Protein AF-A0AAD9PNG2-F1 (afdb_monomer_lite)

Sequence (305 aa):
METACDVSDWRHYFKRCSRISVEMLKDVDEYSVYQTYTVDDIPCYDTDPVLVICVHGYGLSAMSWATTARQLTETAMVAAVDLRGHGETYIPAHGNKYLCSEVIVMDVICVMRRLLDEINEQINRYPRVILVGHSLGAAIAIKVVDQINLSCIIGMIAIDFSEENVSANYFKNTLNAVNQIPESFNTIDDAIEWMVKTQRISTAEAARISVPSQLIQDSGVWRWKCHPKDTSRFWIDAHTMGLKLVRGHMQGKFQLILLKGFTHLIHVCRRKFYNFSGRYPNESVGNYHKVNKTGHIDENHTRES

Organism: NCBI:txid323732

Foldseek 3Di:
DPDPPQLQDLVVQAVDWDWAWDDDPPFTATKTKGKNDDLVRQDLDPDFAEEEEEFEDALWALLLQRVVSNVCSVPHIYIRIGFQCFFPNNQGPVGPPDLALVVRLSVVLRVVVVVQVSNCVSNVDGHQYEYEAALLGLVSSVVNCVPPVDPSDPYYHYALDDLVSLDPVVLVVVVVVLVPDDQWALDLVRVLVVCCVVQVDVDSSLSSHIRVSQWDDDPNIIGGSRRCVVCSVRSDPSVPPPDDVVVCVVVVVDDDDDDPPHHSSNSSDPDPPPDPPDDDPDDDDDDDDDDDPPPDDDDDDDDDD

InterPro domains:
  IPR000073 Alpha/beta hydrolase fold-1 [PF12697] (52-161)
  IPR016812 Protein phosphatase methylesterase, eukaryotic [PTHR14189] (6-236)
  IPR029058 Alpha/Beta hydrolase fold [G3DSA:3.40.50.1820] (5-275)
  IPR029058 Alpha/Beta hydrolase fold [SSF53474] (46-268)

Radius of gyration: 22.24 Å; chains: 1; bounding box: 47×77×52 Å

pLDDT: mean 79.57, std 20.09, range [26.56, 98.38]

Structure (mmCIF, N/CA/C/O backbone):
data_AF-A0AAD9PNG2-F1
#
_entry.id   AF-A0AAD9PNG2-F1
#
loop_
_atom_site.group_PDB
_atom_site.id
_atom_site.type_symbol
_atom_site.label_atom_id
_atom_site.label_alt_id
_atom_site.label_comp_id
_atom_site.label_asym_id
_atom_site.label_entity_id
_atom_site.label_seq_id
_atom_site.pdbx_PDB_ins_code
_atom_site.Cartn_x
_atom_site.Cartn_y
_atom_site.Cartn_z
_atom_site.occupancy
_atom_site.B_iso_or_equiv
_atom_site.auth_seq_id
_atom_site.auth_comp_id
_atom_site.auth_asym_id
_atom_site.auth_atom_id
_atom_site.pdbx_PDB_model_num
ATOM 1 N N . MET A 1 1 ? -21.579 2.442 -28.672 1.00 32.47 1 MET A N 1
ATOM 2 C CA . MET A 1 1 ? -20.142 2.171 -28.479 1.00 32.47 1 MET A CA 1
ATOM 3 C C . MET A 1 1 ? -19.766 2.797 -27.153 1.00 32.47 1 MET A C 1
ATOM 5 O O . MET A 1 1 ? -19.633 4.010 -27.095 1.00 32.47 1 MET A O 1
ATOM 9 N N . GLU A 1 2 ? -19.725 2.008 -26.079 1.00 33.41 2 GLU A N 1
ATOM 10 C CA . GLU A 1 2 ? -19.119 2.461 -24.824 1.00 33.41 2 GLU A CA 1
ATOM 11 C C . GLU A 1 2 ? -17.632 2.684 -25.101 1.00 33.41 2 GLU A C 1
ATOM 13 O O . GLU A 1 2 ? -16.930 1.769 -25.533 1.00 33.41 2 GLU A O 1
ATOM 18 N N . THR A 1 3 ? -17.164 3.917 -24.937 1.00 37.25 3 THR A N 1
ATOM 19 C CA . THR A 1 3 ? -15.735 4.226 -24.886 1.00 37.25 3 THR A CA 1
ATOM 20 C C . THR A 1 3 ? -15.113 3.346 -23.811 1.00 37.25 3 THR A C 1
ATOM 22 O O . THR A 1 3 ? -15.574 3.375 -22.669 1.00 37.25 3 THR A O 1
ATOM 25 N N . ALA A 1 4 ? -14.117 2.535 -24.177 1.00 44.78 4 ALA A N 1
ATOM 26 C CA . ALA A 1 4 ? -13.381 1.713 -23.227 1.00 44.78 4 ALA A CA 1
ATOM 27 C C . ALA A 1 4 ? -12.918 2.606 -22.066 1.00 44.78 4 ALA A C 1
ATOM 29 O O . ALA A 1 4 ? -12.160 3.549 -22.278 1.00 44.78 4 ALA A O 1
ATOM 30 N N . CYS A 1 5 ? -13.457 2.356 -20.872 1.00 53.69 5 CYS A N 1
ATOM 31 C CA . CYS A 1 5 ? -13.094 3.078 -19.661 1.00 53.69 5 CYS A CA 1
ATOM 32 C C . CYS A 1 5 ? -11.580 2.934 -19.467 1.00 53.69 5 CYS A C 1
ATOM 34 O O . CYS A 1 5 ? -11.076 1.806 -19.476 1.00 53.69 5 CYS A O 1
ATOM 36 N N . ASP A 1 6 ? -10.858 4.047 -19.353 1.00 66.56 6 ASP A N 1
ATOM 37 C CA . ASP A 1 6 ? -9.420 4.028 -19.115 1.00 66.56 6 ASP A CA 1
ATOM 38 C C . ASP A 1 6 ? -9.156 3.533 -17.688 1.00 66.56 6 ASP A C 1
ATOM 40 O O . ASP A 1 6 ? -9.065 4.297 -16.733 1.00 66.56 6 ASP A O 1
ATOM 44 N N . VAL A 1 7 ? -9.046 2.212 -17.540 1.00 74.44 7 VAL A N 1
ATOM 45 C CA . VAL A 1 7 ? -8.795 1.527 -16.263 1.00 74.44 7 VAL A CA 1
ATOM 46 C C . VAL A 1 7 ? -7.461 1.915 -15.611 1.00 74.44 7 VAL A C 1
ATOM 48 O O . VAL A 1 7 ? -7.151 1.397 -14.543 1.00 74.44 7 VAL A O 1
ATOM 51 N N . SER A 1 8 ? -6.659 2.788 -16.231 1.00 81.00 8 SER A N 1
ATOM 52 C CA . SER A 1 8 ? -5.418 3.301 -15.653 1.00 81.00 8 SER A CA 1
ATOM 53 C C . SER A 1 8 ? -5.612 4.495 -14.708 1.00 81.00 8 SER A C 1
ATOM 55 O O . SER A 1 8 ? -4.721 4.755 -13.898 1.00 81.00 8 SER A O 1
ATOM 57 N N . ASP A 1 9 ? -6.764 5.187 -14.728 1.00 90.25 9 ASP A N 1
ATOM 58 C CA . ASP A 1 9 ? -7.012 6.290 -13.788 1.00 90.25 9 ASP A CA 1
ATOM 59 C C . ASP A 1 9 ? -7.417 5.761 -12.401 1.00 90.25 9 ASP A C 1
ATOM 61 O O . ASP A 1 9 ? -8.439 5.088 -12.215 1.00 90.25 9 ASP A O 1
ATOM 65 N N . TRP A 1 10 ? -6.632 6.130 -11.387 1.00 93.56 10 TRP A N 1
ATOM 66 C CA . TRP A 1 10 ? -6.885 5.804 -9.986 1.00 93.56 10 TRP A CA 1
ATOM 67 C C . TRP A 1 10 ? -8.253 6.289 -9.496 1.00 93.56 10 TRP A C 1
ATOM 69 O O . TRP A 1 10 ? -8.825 5.671 -8.595 1.00 93.56 10 TRP A O 1
ATOM 79 N N . ARG A 1 11 ? -8.814 7.344 -10.104 1.00 94.31 11 ARG A N 1
ATOM 80 C CA . ARG A 1 11 ? -10.137 7.898 -9.760 1.00 94.31 11 ARG A CA 1
ATOM 81 C C . ARG A 1 11 ? -11.288 6.925 -10.005 1.00 94.31 11 ARG A C 1
ATOM 83 O O . ARG A 1 11 ? -12.373 7.102 -9.461 1.00 94.31 11 ARG A O 1
ATOM 90 N N . HIS A 1 12 ? -11.066 5.861 -10.776 1.00 91.56 12 HIS A N 1
ATOM 91 C CA . HIS A 1 12 ? -12.030 4.769 -10.897 1.00 91.56 12 HIS A CA 1
ATOM 92 C C . HIS A 1 12 ? -12.067 3.848 -9.668 1.00 91.56 12 HIS A C 1
ATOM 94 O O . HIS A 1 12 ? -13.000 3.052 -9.529 1.00 91.56 12 HIS A O 1
ATOM 100 N N . TYR A 1 13 ? -11.073 3.921 -8.784 1.00 93.06 13 TYR A N 1
ATOM 101 C CA . TYR A 1 13 ? -10.900 3.008 -7.653 1.00 93.06 13 TYR A CA 1
ATOM 102 C C . TYR A 1 13 ? -10.918 3.723 -6.302 1.00 93.06 13 TYR A C 1
ATOM 104 O O . TYR A 1 13 ? -11.391 3.147 -5.324 1.00 93.06 13 TYR A O 1
ATOM 112 N N . PHE A 1 14 ? -10.455 4.971 -6.250 1.00 94.94 14 PHE A N 1
ATOM 113 C CA . PHE A 1 14 ? -10.435 5.791 -5.042 1.00 94.94 14 PHE A CA 1
ATOM 114 C C . PHE A 1 14 ? -11.166 7.112 -5.273 1.00 94.94 14 PHE A C 1
ATOM 116 O O . PHE A 1 14 ? -11.189 7.641 -6.382 1.00 94.94 14 PHE A O 1
ATOM 123 N N . LYS A 1 15 ? -11.743 7.658 -4.203 1.00 94.94 15 LYS A N 1
ATOM 124 C CA . LYS A 1 15 ? -12.468 8.933 -4.226 1.00 94.94 15 LYS A CA 1
ATOM 125 C C . LYS A 1 15 ? -11.541 10.131 -4.040 1.00 94.94 15 LYS A C 1
ATOM 127 O O . LYS A 1 15 ? -11.813 11.204 -4.569 1.00 94.94 15 LYS A O 1
ATOM 132 N N . ARG A 1 16 ? -10.453 9.957 -3.284 1.00 94.62 16 ARG A N 1
ATOM 133 C CA . ARG A 1 16 ? -9.516 11.029 -2.928 1.00 94.62 16 ARG A CA 1
ATOM 134 C C . ARG A 1 16 ? -8.083 10.507 -2.840 1.00 94.62 16 ARG A C 1
ATOM 136 O O . ARG A 1 16 ? -7.862 9.339 -2.537 1.00 94.62 16 ARG A O 1
ATOM 143 N N . CYS A 1 17 ? -7.123 11.395 -3.082 1.00 95.75 17 CYS A N 1
ATOM 144 C CA . CYS A 1 17 ? -5.717 11.210 -2.741 1.00 95.75 17 CYS A CA 1
ATOM 145 C C . CYS A 1 17 ? -5.294 12.376 -1.840 1.00 95.75 17 CYS A C 1
ATOM 147 O O . CYS A 1 17 ? -5.331 13.525 -2.277 1.00 95.75 17 CYS A O 1
ATOM 149 N N . SER A 1 18 ? -4.919 12.091 -0.596 1.00 94.12 18 SER A N 1
ATOM 150 C CA . SER A 1 18 ? -4.465 13.091 0.378 1.00 94.12 18 SER A CA 1
ATOM 151 C C . SER A 1 18 ? -2.940 13.144 0.447 1.00 94.12 18 SER A C 1
ATOM 153 O O . SER A 1 18 ? -2.275 12.129 0.236 1.00 94.12 18 SER A O 1
ATOM 155 N N . ARG A 1 19 ? -2.401 14.330 0.751 1.00 93.88 19 ARG A N 1
ATOM 156 C CA . ARG A 1 19 ? -0.992 14.547 1.107 1.00 93.88 19 ARG A CA 1
ATOM 157 C C . ARG A 1 19 ? -0.903 14.674 2.621 1.00 93.88 19 ARG A C 1
ATOM 159 O O . ARG A 1 19 ? -1.461 15.609 3.184 1.00 93.88 19 ARG A O 1
ATOM 166 N N . ILE A 1 20 ? -0.266 13.707 3.269 1.00 93.50 20 ILE A N 1
ATOM 167 C CA . ILE A 1 20 ? -0.121 13.660 4.724 1.00 93.50 20 ILE A CA 1
ATOM 168 C C . ILE A 1 20 ? 1.316 14.005 5.079 1.00 93.50 20 ILE A C 1
ATOM 170 O O . ILE A 1 20 ? 2.234 13.254 4.753 1.00 93.50 20 ILE A O 1
ATOM 174 N N . SER A 1 21 ? 1.501 15.134 5.756 1.00 91.25 21 SER A N 1
ATOM 175 C CA . SER A 1 21 ? 2.802 15.542 6.272 1.00 91.25 21 SER A CA 1
ATOM 176 C C . SER A 1 21 ? 3.177 14.692 7.485 1.00 91.25 21 SER A C 1
ATOM 178 O O . SER A 1 21 ? 2.419 14.587 8.452 1.00 91.25 21 SER A O 1
ATOM 180 N N . VAL A 1 22 ? 4.360 14.094 7.428 1.00 86.62 22 VAL A N 1
ATOM 181 C CA . VAL A 1 22 ? 4.975 13.340 8.516 1.00 86.62 22 VAL A CA 1
ATOM 182 C C . VAL A 1 22 ? 6.221 14.092 8.953 1.00 86.62 22 VAL A C 1
ATOM 184 O O . VAL A 1 22 ? 7.199 14.186 8.213 1.00 86.62 22 VAL A O 1
ATOM 187 N N . GLU A 1 23 ? 6.167 14.633 10.166 1.00 82.38 23 GLU A N 1
ATOM 188 C CA . GLU A 1 23 ? 7.298 15.308 10.793 1.00 82.38 23 GLU A CA 1
ATOM 189 C C . GLU A 1 23 ? 8.195 14.276 11.484 1.00 82.38 23 GLU A C 1
ATOM 191 O O . GLU A 1 23 ? 7.798 13.599 12.433 1.00 82.38 23 GLU A O 1
ATOM 196 N N . MET A 1 24 ? 9.426 14.168 11.002 1.00 70.50 24 MET A N 1
ATOM 197 C CA . MET A 1 24 ? 10.524 13.475 11.665 1.00 70.50 24 MET A CA 1
ATOM 198 C C . MET A 1 24 ? 11.450 14.514 12.308 1.00 70.50 24 MET A C 1
ATOM 200 O O . MET A 1 24 ? 11.389 15.696 11.989 1.00 70.50 24 MET A O 1
ATOM 204 N N . LEU A 1 25 ? 12.350 14.086 13.202 1.00 65.12 25 LEU A N 1
ATOM 205 C CA . LEU A 1 25 ? 13.201 14.969 14.029 1.00 65.12 25 LEU A CA 1
ATOM 206 C C . LEU A 1 25 ? 13.904 16.130 13.291 1.00 65.12 25 LEU A C 1
ATOM 208 O O . LEU A 1 25 ? 14.297 17.094 13.945 1.00 65.12 25 LEU A O 1
ATOM 212 N N . LYS A 1 26 ? 14.138 16.022 11.977 1.00 65.38 26 LYS A N 1
ATOM 213 C CA . LYS A 1 26 ? 14.800 17.056 11.164 1.00 65.38 26 LYS A CA 1
ATOM 214 C C . LYS A 1 26 ? 14.133 17.336 9.815 1.00 65.38 26 LYS A C 1
ATOM 216 O O . LYS A 1 26 ? 14.524 18.305 9.174 1.00 65.38 26 LYS A O 1
ATOM 221 N N . ASP A 1 27 ? 13.143 16.535 9.425 1.00 72.56 27 ASP A N 1
ATOM 222 C CA . ASP A 1 27 ? 12.629 16.478 8.057 1.00 72.56 27 ASP A CA 1
ATOM 223 C C . ASP A 1 27 ? 11.096 16.412 8.086 1.00 72.56 27 ASP A C 1
ATOM 225 O O . ASP A 1 27 ? 10.520 15.769 8.965 1.00 72.56 27 ASP A O 1
ATOM 229 N N . VAL A 1 28 ? 10.437 17.046 7.115 1.00 82.00 28 VAL A N 1
ATOM 230 C CA . VAL A 1 28 ? 8.994 16.894 6.882 1.00 82.00 28 VAL A CA 1
ATOM 231 C C . VAL A 1 28 ? 8.811 16.250 5.518 1.00 82.00 28 VAL A C 1
ATOM 233 O O . VAL A 1 28 ? 9.170 16.840 4.500 1.00 82.00 28 VAL A O 1
ATOM 236 N N . ASP A 1 29 ? 8.264 15.039 5.506 1.00 86.94 29 ASP A N 1
ATOM 237 C CA . ASP A 1 29 ? 7.975 14.297 4.281 1.00 86.94 29 ASP A CA 1
ATOM 238 C C . ASP A 1 29 ? 6.467 14.259 4.019 1.00 86.94 29 ASP A C 1
ATOM 240 O O . ASP A 1 29 ? 5.667 14.148 4.947 1.00 86.94 29 ASP A O 1
ATOM 244 N N . GLU A 1 30 ? 6.064 14.314 2.748 1.00 90.88 30 GLU A N 1
ATOM 245 C CA . GLU A 1 30 ? 4.657 14.227 2.350 1.00 90.88 30 GLU A CA 1
ATOM 246 C C . GLU A 1 30 ? 4.307 12.860 1.762 1.00 90.88 30 GLU A C 1
ATOM 248 O O . GLU A 1 30 ? 4.831 12.438 0.728 1.00 90.88 30 GLU A O 1
ATOM 253 N N . TYR A 1 31 ? 3.346 12.191 2.389 1.00 93.81 31 TYR A N 1
ATOM 254 C CA . TYR A 1 31 ? 2.866 10.876 1.989 1.00 93.81 31 TYR A CA 1
ATOM 255 C C . TYR A 1 31 ? 1.591 10.971 1.169 1.00 93.81 31 TYR A C 1
ATOM 257 O O . TYR A 1 31 ? 0.653 11.673 1.540 1.00 93.81 31 TYR A O 1
ATOM 265 N N . SER A 1 32 ? 1.537 10.225 0.070 1.00 95.88 32 SER A N 1
ATOM 266 C CA . SER A 1 32 ? 0.334 10.080 -0.740 1.00 95.88 32 SER A CA 1
ATOM 267 C C . SER A 1 32 ? -0.496 8.932 -0.197 1.00 95.88 32 SER A C 1
ATOM 269 O O . SER A 1 32 ? -0.022 7.800 -0.093 1.00 95.88 32 SER A O 1
ATOM 271 N N . VAL A 1 33 ? -1.749 9.220 0.144 1.00 97.00 33 VAL A N 1
ATOM 272 C CA . VAL A 1 33 ? -2.694 8.211 0.625 1.00 97.00 33 VAL A CA 1
ATOM 273 C C . VAL A 1 33 ? -3.959 8.255 -0.210 1.00 97.00 33 VAL A C 1
ATOM 275 O O . VAL A 1 33 ? -4.652 9.270 -0.257 1.00 97.00 33 VAL A O 1
ATOM 278 N N . TYR A 1 34 ? -4.272 7.134 -0.849 1.00 96.62 34 TYR A N 1
ATOM 279 C CA . TYR A 1 34 ? -5.445 6.969 -1.695 1.00 96.62 34 TYR A CA 1
ATOM 280 C C . TYR A 1 34 ? -6.593 6.377 -0.888 1.00 96.62 34 TYR A C 1
ATOM 282 O O . TYR A 1 34 ? -6.460 5.316 -0.278 1.00 96.62 34 TYR A O 1
ATOM 290 N N . GLN A 1 35 ? -7.725 7.071 -0.880 1.00 95.94 35 GLN A N 1
ATOM 291 C CA . GLN A 1 35 ? -8.845 6.814 0.015 1.00 95.94 35 GLN A CA 1
ATOM 292 C C . GLN A 1 35 ? -10.118 6.523 -0.779 1.00 95.94 35 GLN A C 1
ATOM 294 O O . GLN A 1 35 ? -10.468 7.235 -1.723 1.00 95.94 35 GLN A O 1
ATOM 299 N N . THR A 1 36 ? -10.848 5.481 -0.388 1.00 93.62 36 THR A N 1
ATOM 300 C CA . THR A 1 36 ? -12.159 5.138 -0.977 1.00 93.62 36 THR A CA 1
ATOM 301 C C . THR A 1 36 ? -13.329 5.903 -0.358 1.00 93.62 36 THR A C 1
ATOM 303 O O . THR A 1 36 ? -14.483 5.701 -0.736 1.00 93.62 36 THR A O 1
ATOM 306 N N . TYR A 1 37 ? -13.024 6.790 0.580 1.00 88.12 37 TYR A N 1
ATOM 307 C CA . TYR A 1 37 ? -13.952 7.615 1.332 1.00 88.12 37 TYR A CA 1
ATOM 308 C C . TYR A 1 37 ? -13.486 9.071 1.271 1.00 88.12 37 TYR A C 1
ATOM 310 O O . TYR A 1 37 ? -12.292 9.351 1.138 1.00 88.12 37 TYR A O 1
ATOM 318 N N . THR A 1 38 ? -14.430 9.997 1.370 1.00 85.56 38 THR A N 1
ATOM 319 C CA . THR A 1 38 ? -14.171 11.355 1.852 1.00 85.56 38 THR A CA 1
ATOM 320 C C . THR A 1 38 ? -14.657 11.450 3.296 1.00 85.56 38 THR A C 1
ATOM 322 O O . THR A 1 38 ? -15.420 10.599 3.748 1.00 85.56 38 THR A O 1
ATOM 325 N N . VAL A 1 39 ? -14.221 12.471 4.034 1.00 74.00 39 VAL A N 1
ATOM 326 C CA . VAL A 1 39 ? -14.692 12.715 5.408 1.00 74.00 39 VAL A CA 1
ATOM 327 C C . VAL A 1 39 ? -16.215 12.906 5.483 1.00 74.00 39 VAL A C 1
ATOM 329 O O . VAL A 1 39 ? -16.837 12.471 6.446 1.00 74.00 39 VAL A O 1
ATOM 332 N N . ASP A 1 40 ? -16.826 13.458 4.432 1.00 77.94 40 ASP A N 1
ATOM 333 C CA . ASP A 1 40 ? -18.280 13.644 4.330 1.00 77.94 40 ASP A CA 1
ATOM 334 C C . ASP A 1 40 ? -19.032 12.338 4.025 1.00 77.94 40 ASP A C 1
ATOM 336 O O . ASP A 1 40 ? -20.209 12.205 4.349 1.00 77.94 40 ASP A O 1
ATOM 340 N N . ASP A 1 41 ? -18.351 11.358 3.422 1.00 75.62 41 ASP A N 1
ATOM 341 C CA . ASP A 1 41 ? -18.914 10.041 3.114 1.00 75.62 41 ASP A CA 1
ATOM 342 C C . ASP A 1 41 ? -18.908 9.091 4.320 1.00 75.62 41 ASP A C 1
ATOM 344 O O . ASP A 1 41 ? -19.442 7.982 4.218 1.00 75.62 41 ASP A O 1
ATOM 348 N N . ILE A 1 42 ? -18.257 9.462 5.432 1.00 76.81 42 ILE A N 1
ATOM 349 C CA . ILE A 1 42 ? -18.092 8.569 6.581 1.00 76.81 42 ILE A CA 1
ATOM 350 C C . ILE A 1 42 ? -19.454 8.384 7.249 1.00 76.81 42 ILE A C 1
ATOM 352 O O . ILE A 1 42 ? -19.998 9.333 7.819 1.00 76.81 42 ILE A O 1
ATOM 356 N N . PRO A 1 43 ? -20.023 7.169 7.218 1.00 66.00 43 PRO A N 1
ATOM 357 C CA . PRO A 1 43 ? -21.369 6.980 7.709 1.00 66.00 43 PRO A CA 1
ATOM 358 C C . PRO A 1 43 ? -21.441 7.227 9.214 1.00 66.00 43 PRO A C 1
ATOM 360 O O . PRO A 1 43 ? -20.685 6.648 9.999 1.00 66.00 43 PRO A O 1
ATOM 363 N N . CYS A 1 44 ? -22.420 8.019 9.634 1.00 61.34 44 CYS A N 1
ATOM 364 C CA . CYS A 1 44 ? -22.772 8.193 11.034 1.00 61.34 44 CYS A CA 1
ATOM 365 C C . CYS A 1 44 ? -23.620 7.012 11.552 1.00 61.34 44 CYS A C 1
ATOM 367 O O . CYS A 1 44 ? -24.710 7.201 12.078 1.00 61.34 44 CYS A O 1
ATOM 369 N N . TYR A 1 45 ? -23.140 5.772 11.397 1.00 64.12 45 TYR A N 1
ATOM 370 C CA . TYR A 1 45 ? -23.813 4.600 11.975 1.00 64.12 45 TYR A CA 1
ATOM 371 C C . TYR A 1 45 ? -23.646 4.552 13.500 1.00 64.12 45 TYR A C 1
ATOM 373 O O . TYR A 1 45 ? -22.663 5.084 14.029 1.00 64.12 45 TYR A O 1
ATOM 381 N N . ASP A 1 46 ? -24.538 3.813 14.173 1.00 63.81 46 ASP A N 1
ATOM 382 C CA . ASP A 1 46 ? -24.422 3.437 15.595 1.00 63.81 46 ASP A CA 1
ATOM 383 C C . ASP A 1 46 ? -23.176 2.577 15.883 1.00 63.81 46 ASP A C 1
ATOM 385 O O . ASP A 1 46 ? -22.714 2.497 17.018 1.00 63.81 46 ASP A O 1
ATOM 389 N N . THR A 1 47 ? -22.613 1.926 14.860 1.00 73.19 47 THR A N 1
ATOM 390 C CA . THR A 1 47 ? -21.392 1.117 14.974 1.00 73.19 47 THR A CA 1
ATOM 391 C C . THR A 1 47 ? -20.164 1.873 14.489 1.00 73.19 47 THR A C 1
ATOM 393 O O . THR A 1 47 ? -20.235 2.578 13.480 1.00 73.19 47 THR A O 1
ATOM 396 N N . ASP A 1 48 ? -19.018 1.649 15.133 1.00 79.81 48 ASP A N 1
ATOM 397 C CA . ASP A 1 48 ? -17.753 2.257 14.717 1.00 79.81 48 ASP A CA 1
ATOM 398 C C . ASP A 1 48 ? -17.360 1.839 13.292 1.00 79.81 48 ASP A C 1
ATOM 400 O O . ASP A 1 48 ? -17.310 0.627 12.998 1.00 79.81 48 ASP A O 1
ATOM 404 N N . PRO A 1 49 ? -17.049 2.814 12.414 1.00 88.88 49 PRO A N 1
ATOM 405 C CA . PRO A 1 49 ? -16.644 2.527 11.050 1.00 88.88 49 PRO A CA 1
ATOM 406 C C . PRO A 1 49 ? -15.328 1.749 11.045 1.00 88.88 49 PRO A C 1
ATOM 408 O O . PRO A 1 49 ? -14.481 1.910 11.926 1.00 88.88 49 PRO A O 1
ATOM 411 N N . VAL A 1 50 ? -15.163 0.882 10.048 1.00 93.19 50 VAL A N 1
ATOM 412 C CA . VAL A 1 50 ? -13.935 0.105 9.863 1.00 93.19 50 VAL A CA 1
ATOM 413 C C . VAL A 1 50 ? -13.059 0.805 8.831 1.00 93.19 50 VAL A C 1
ATOM 415 O O . VAL A 1 50 ? -13.513 1.079 7.721 1.00 93.19 50 VAL A O 1
ATOM 418 N N . LEU A 1 51 ? -11.808 1.072 9.200 1.00 95.75 51 LEU A N 1
ATOM 419 C CA . LEU A 1 51 ? -10.754 1.568 8.326 1.00 95.75 51 LEU A CA 1
ATOM 420 C C . LEU A 1 51 ? -9.749 0.448 8.047 1.00 95.75 51 LEU A C 1
ATOM 422 O O . LEU A 1 51 ? -9.083 -0.056 8.950 1.00 95.75 51 LEU A O 1
ATOM 426 N N . VAL A 1 52 ? -9.614 0.084 6.779 1.00 97.81 52 VAL A N 1
ATOM 427 C CA . VAL A 1 52 ? -8.588 -0.830 6.287 1.00 97.81 52 VAL A CA 1
ATOM 428 C C . VAL A 1 52 ? -7.420 -0.006 5.762 1.00 97.81 52 VAL A C 1
ATOM 430 O O . VAL A 1 52 ? -7.576 0.753 4.806 1.00 97.81 52 VAL A O 1
ATOM 433 N N . ILE A 1 53 ? -6.247 -0.158 6.369 1.00 98.19 53 ILE A N 1
ATOM 434 C CA . ILE A 1 53 ? -5.026 0.524 5.931 1.00 98.19 53 ILE A CA 1
ATOM 435 C C . ILE A 1 53 ? -4.155 -0.475 5.181 1.00 98.19 53 ILE A C 1
ATOM 437 O O . ILE A 1 53 ? -3.750 -1.497 5.732 1.00 98.19 53 ILE A O 1
ATOM 441 N N . CYS A 1 54 ? -3.879 -0.180 3.917 1.00 98.38 54 CYS A N 1
ATOM 442 C CA . CYS A 1 54 ? -3.173 -1.058 2.999 1.00 98.38 54 CYS A CA 1
ATOM 443 C C . CYS A 1 54 ? -1.724 -0.594 2.796 1.00 98.38 54 CYS A C 1
ATOM 445 O O . CYS A 1 54 ? -1.474 0.505 2.297 1.00 98.38 54 CYS A O 1
ATOM 447 N N . VAL A 1 55 ? -0.777 -1.471 3.132 1.00 97.75 55 VAL A N 1
ATOM 448 C CA . VAL A 1 55 ? 0.672 -1.259 3.036 1.00 97.75 55 VAL A CA 1
ATOM 449 C C . VAL A 1 55 ? 1.236 -2.178 1.953 1.00 97.75 55 VAL A C 1
ATOM 451 O O . VAL A 1 55 ? 1.219 -3.406 2.079 1.00 97.75 55 VAL A O 1
ATOM 454 N N . HIS A 1 56 ? 1.694 -1.599 0.844 1.00 95.75 56 HIS A N 1
ATOM 455 C CA . HIS A 1 56 ? 2.173 -2.373 -0.303 1.00 95.75 56 HIS A CA 1
ATOM 456 C C . HIS A 1 56 ? 3.563 -2.996 -0.072 1.00 95.75 56 HIS A C 1
ATOM 458 O O . HIS A 1 56 ? 4.337 -2.565 0.782 1.00 95.75 56 HIS A O 1
ATOM 464 N N . GLY A 1 57 ? 3.887 -4.020 -0.866 1.00 90.44 57 GLY A N 1
ATOM 465 C CA . GLY A 1 57 ? 5.225 -4.607 -0.930 1.00 90.44 57 GLY A CA 1
ATOM 466 C C . GLY A 1 57 ? 6.229 -3.728 -1.680 1.00 90.44 57 GLY A C 1
ATOM 467 O O . GLY A 1 57 ? 5.864 -2.759 -2.342 1.00 90.44 57 GLY A O 1
ATOM 468 N N . TYR A 1 58 ? 7.511 -4.073 -1.598 1.00 84.38 58 TYR A N 1
ATOM 469 C CA . TYR A 1 58 ? 8.570 -3.280 -2.220 1.00 84.38 58 TYR A CA 1
ATOM 470 C C . TYR A 1 58 ? 8.415 -3.165 -3.749 1.00 84.38 58 TYR A C 1
ATOM 472 O O . TYR A 1 58 ? 8.038 -4.132 -4.412 1.00 84.38 58 TYR A O 1
ATOM 480 N N . GLY A 1 59 ? 8.743 -1.996 -4.307 1.00 85.62 59 GLY A N 1
ATOM 481 C CA . GLY A 1 59 ? 8.703 -1.729 -5.749 1.00 85.62 59 GLY A CA 1
ATOM 482 C C . GLY A 1 59 ? 7.286 -1.550 -6.299 1.00 85.62 59 GLY A C 1
ATOM 483 O O . GLY A 1 59 ? 7.117 -1.269 -7.480 1.00 85.62 59 GLY A O 1
ATOM 484 N N . LEU A 1 60 ? 6.271 -1.693 -5.443 1.00 92.50 60 LEU A N 1
ATOM 485 C CA . LEU A 1 60 ? 4.876 -1.411 -5.755 1.00 92.50 60 LEU A CA 1
ATOM 486 C C . LEU A 1 60 ? 4.506 0.010 -5.311 1.00 92.50 60 LEU A C 1
ATOM 488 O O . LEU A 1 60 ? 5.353 0.814 -4.940 1.00 92.50 60 LEU A O 1
ATOM 492 N N . SER A 1 61 ? 3.217 0.304 -5.352 1.00 95.31 61 SER A N 1
ATOM 493 C CA . SER A 1 61 ? 2.605 1.541 -4.876 1.00 95.31 61 SER A CA 1
ATOM 494 C C . SER A 1 61 ? 1.236 1.227 -4.268 1.00 95.31 61 SER A C 1
ATOM 496 O O . SER A 1 61 ? 0.745 0.086 -4.342 1.00 95.31 61 SER A O 1
ATOM 498 N N . ALA A 1 62 ? 0.568 2.245 -3.735 1.00 97.12 62 ALA A N 1
ATOM 499 C CA . ALA A 1 62 ? -0.829 2.206 -3.328 1.00 97.12 62 ALA A CA 1
ATOM 500 C C . ALA A 1 62 ? -1.751 1.674 -4.440 1.00 97.12 62 ALA A C 1
ATOM 502 O O . ALA A 1 62 ? -2.735 0.995 -4.150 1.00 97.12 62 ALA A O 1
ATOM 503 N N . MET A 1 63 ? -1.408 1.885 -5.719 1.00 95.88 63 MET A N 1
ATOM 504 C CA . MET A 1 63 ? -2.206 1.405 -6.856 1.00 95.88 63 MET A CA 1
ATOM 505 C C . MET A 1 63 ? -2.250 -0.118 -6.976 1.00 95.88 63 MET A C 1
ATOM 507 O O . MET A 1 63 ? -3.173 -0.656 -7.586 1.00 95.88 63 MET A O 1
ATOM 511 N N . SER A 1 64 ? -1.323 -0.843 -6.341 1.00 95.25 64 SER A N 1
ATOM 512 C CA . SER A 1 64 ? -1.430 -2.304 -6.222 1.00 95.25 64 SER A CA 1
ATOM 513 C C . SER A 1 64 ? -2.685 -2.744 -5.451 1.00 95.25 64 SER A C 1
ATOM 515 O O . SER A 1 64 ? -3.172 -3.854 -5.647 1.00 95.25 64 SER A O 1
ATOM 517 N N . TRP A 1 65 ? -3.259 -1.862 -4.630 1.00 96.12 65 TRP A N 1
ATOM 518 C CA . TRP A 1 65 ? -4.489 -2.117 -3.888 1.00 96.12 65 TRP A CA 1
ATOM 519 C C . TRP A 1 65 ? -5.752 -1.652 -4.605 1.00 96.12 65 TRP A C 1
ATOM 521 O O . TRP A 1 65 ? -6.829 -1.943 -4.107 1.00 96.12 65 TRP A O 1
ATOM 531 N N . ALA A 1 66 ? -5.673 -0.974 -5.754 1.00 94.00 66 ALA A N 1
ATOM 532 C CA . ALA A 1 66 ? -6.824 -0.321 -6.389 1.00 94.00 66 ALA A CA 1
ATOM 533 C C . ALA A 1 66 ? -8.033 -1.260 -6.585 1.00 94.00 66 ALA A C 1
ATOM 535 O O . ALA A 1 66 ? -9.155 -0.961 -6.170 1.00 94.00 66 ALA A O 1
ATOM 536 N N . THR A 1 67 ? -7.802 -2.447 -7.151 1.00 90.69 67 THR A N 1
ATOM 537 C CA . THR A 1 67 ? -8.845 -3.455 -7.408 1.00 90.69 67 THR A CA 1
ATOM 538 C C . THR A 1 67 ? -9.417 -4.066 -6.126 1.00 90.69 67 THR A C 1
ATOM 540 O O . THR A 1 67 ? -10.613 -4.366 -6.083 1.00 90.69 67 THR A O 1
ATOM 543 N N . THR A 1 68 ? -8.589 -4.241 -5.092 1.00 91.62 68 THR A N 1
ATOM 544 C CA . THR A 1 68 ? -9.003 -4.726 -3.765 1.00 91.62 68 THR A CA 1
ATOM 545 C C . THR A 1 68 ? -9.776 -3.651 -3.004 1.00 91.62 68 THR A C 1
ATOM 547 O O . THR A 1 68 ? -10.862 -3.920 -2.498 1.00 91.62 68 THR A O 1
ATOM 550 N N . ALA A 1 69 ? -9.276 -2.417 -2.987 1.00 93.00 69 ALA A N 1
ATOM 551 C CA . ALA A 1 69 ? -9.902 -1.275 -2.336 1.00 93.00 69 ALA A CA 1
ATOM 552 C C . ALA A 1 69 ? -11.322 -1.062 -2.862 1.00 93.00 69 ALA A C 1
ATOM 554 O O . ALA A 1 69 ? -12.253 -0.977 -2.067 1.00 93.00 69 ALA A O 1
ATOM 555 N N . ARG A 1 70 ? -11.503 -1.111 -4.190 1.00 89.81 70 ARG A N 1
ATOM 556 C CA . ARG A 1 70 ? -12.819 -1.020 -4.839 1.00 89.81 70 ARG A CA 1
ATOM 557 C C . ARG A 1 70 ? -13.799 -2.118 -4.406 1.00 89.81 70 ARG A C 1
ATOM 559 O O . ARG A 1 70 ? -14.996 -1.873 -4.388 1.00 89.81 70 ARG A O 1
ATOM 566 N N . GLN A 1 71 ? -13.328 -3.325 -4.096 1.00 89.75 71 GLN A N 1
ATOM 567 C CA . GLN A 1 71 ? -14.200 -4.409 -3.620 1.00 89.75 71 GLN A CA 1
ATOM 568 C C . GLN A 1 71 ? -14.569 -4.251 -2.144 1.00 89.75 71 GLN A C 1
ATOM 570 O O . GLN A 1 71 ? -15.630 -4.697 -1.724 1.00 89.75 71 GLN A O 1
ATOM 575 N N . LEU A 1 72 ? -13.702 -3.617 -1.355 1.00 90.88 72 LEU A N 1
ATOM 576 C CA . LEU A 1 72 ? -13.915 -3.428 0.076 1.00 90.88 72 LEU A CA 1
ATOM 577 C C . LEU A 1 72 ? -14.807 -2.224 0.401 1.00 90.88 72 LEU A C 1
ATOM 579 O O . LEU A 1 72 ? -15.332 -2.177 1.512 1.00 90.88 72 LEU A O 1
ATOM 583 N N . THR A 1 73 ? -15.028 -1.293 -0.538 1.00 88.12 73 THR A N 1
ATOM 584 C CA . THR A 1 73 ? -15.772 -0.039 -0.287 1.00 88.12 73 THR A CA 1
ATOM 585 C C . THR A 1 73 ? -17.197 -0.238 0.209 1.00 88.12 73 THR A C 1
ATOM 587 O O . THR A 1 73 ? -17.745 0.653 0.845 1.00 88.12 73 THR A O 1
ATOM 590 N N . GLU A 1 74 ? -17.805 -1.390 -0.072 1.00 83.75 74 GLU A N 1
ATOM 591 C CA . GLU A 1 74 ? -19.147 -1.738 0.412 1.00 83.75 74 GLU A CA 1
ATOM 592 C C . GLU A 1 74 ? -19.171 -2.091 1.909 1.00 83.75 74 GLU A C 1
ATOM 594 O O . GLU A 1 74 ? -20.231 -2.095 2.527 1.00 83.75 74 GLU A O 1
ATOM 599 N N . THR A 1 75 ? -18.012 -2.393 2.504 1.00 88.19 75 THR A N 1
ATOM 600 C CA . THR A 1 75 ? -17.903 -2.934 3.872 1.00 88.19 75 THR A CA 1
ATOM 601 C C . THR A 1 75 ? -16.972 -2.140 4.783 1.00 88.19 75 THR A C 1
ATOM 603 O O . THR A 1 75 ? -17.125 -2.195 6.003 1.00 88.19 75 THR A O 1
ATOM 606 N N . ALA A 1 76 ? -16.013 -1.404 4.220 1.00 92.81 76 ALA A N 1
ATOM 607 C CA . ALA A 1 76 ? -15.038 -0.636 4.976 1.00 92.81 76 ALA A CA 1
ATOM 608 C C . ALA A 1 76 ? -14.518 0.571 4.187 1.00 92.81 76 ALA A C 1
ATOM 610 O O . ALA A 1 76 ? -14.456 0.580 2.955 1.00 92.81 76 ALA A O 1
ATOM 611 N N . MET A 1 77 ? -14.066 1.574 4.933 1.00 94.81 77 MET A N 1
ATOM 612 C CA . MET A 1 77 ? -13.196 2.620 4.412 1.00 94.81 77 MET A CA 1
ATOM 613 C C . MET A 1 77 ? -11.826 2.011 4.120 1.00 94.81 77 MET A C 1
ATOM 615 O O . MET A 1 77 ? -11.329 1.213 4.912 1.00 94.81 77 MET A O 1
ATOM 619 N N . VAL A 1 78 ? -11.195 2.386 3.010 1.00 96.88 78 VAL A N 1
ATOM 620 C CA . VAL A 1 78 ? -9.859 1.897 2.649 1.00 96.88 78 VAL A CA 1
ATOM 621 C C . VAL A 1 78 ? -8.927 3.076 2.440 1.00 96.88 78 VAL A C 1
ATOM 623 O O . VAL A 1 78 ? -9.277 4.012 1.722 1.00 96.88 78 VAL A O 1
ATOM 626 N N . ALA A 1 79 ? -7.741 3.004 3.039 1.00 97.88 79 ALA A N 1
ATOM 627 C CA . ALA A 1 79 ? -6.633 3.926 2.830 1.00 97.88 79 ALA A CA 1
ATOM 628 C C . ALA A 1 79 ? -5.401 3.140 2.356 1.00 97.88 79 ALA A C 1
ATOM 630 O O . ALA A 1 79 ? -4.827 2.357 3.110 1.00 97.88 79 ALA A O 1
ATOM 631 N N . ALA A 1 80 ? -4.994 3.330 1.103 1.00 98.19 80 ALA A N 1
ATOM 632 C CA . ALA A 1 80 ? -3.789 2.732 0.537 1.00 98.19 80 ALA A CA 1
ATOM 633 C C . ALA A 1 80 ? -2.654 3.759 0.530 1.00 98.19 80 ALA A C 1
ATOM 635 O O . ALA A 1 80 ? -2.786 4.831 -0.062 1.00 98.19 80 ALA A O 1
ATOM 636 N N . VAL A 1 81 ? -1.554 3.433 1.203 1.00 97.69 81 VAL A N 1
ATOM 637 C CA . VAL A 1 81 ? -0.435 4.356 1.434 1.00 97.69 81 VAL A CA 1
ATOM 638 C C . VAL A 1 81 ? 0.659 4.101 0.407 1.00 97.69 81 VAL A C 1
ATOM 640 O O . VAL A 1 81 ? 1.085 2.957 0.259 1.00 97.69 81 VAL A O 1
ATOM 643 N N . ASP A 1 82 ? 1.139 5.146 -0.268 1.00 95.81 82 ASP A N 1
ATOM 644 C CA . ASP A 1 82 ? 2.428 5.096 -0.958 1.00 95.81 82 ASP A CA 1
ATOM 645 C C . ASP A 1 82 ? 3.545 5.217 0.073 1.00 95.81 82 ASP A C 1
ATOM 647 O O . ASP A 1 82 ? 3.673 6.227 0.765 1.00 95.81 82 ASP A O 1
ATOM 651 N N . LEU A 1 83 ? 4.357 4.169 0.192 1.00 92.81 83 LEU A N 1
ATOM 652 C CA . LEU A 1 83 ? 5.526 4.190 1.060 1.00 92.81 83 LEU A CA 1
ATOM 653 C C . LEU A 1 83 ? 6.567 5.184 0.541 1.00 92.81 83 LEU A C 1
ATOM 655 O O . LEU A 1 83 ? 6.613 5.518 -0.645 1.00 92.81 83 LEU A O 1
ATOM 659 N N . ARG A 1 84 ? 7.476 5.610 1.421 1.00 89.69 84 ARG A N 1
ATOM 660 C CA . ARG A 1 84 ? 8.562 6.509 1.025 1.00 89.69 84 ARG A CA 1
ATOM 661 C C . ARG A 1 84 ? 9.369 5.911 -0.128 1.00 89.69 84 ARG A C 1
ATOM 663 O O . ARG A 1 84 ? 9.657 4.711 -0.144 1.00 89.69 84 ARG A O 1
ATOM 670 N N . GLY A 1 85 ? 9.735 6.744 -1.095 1.00 87.06 85 GLY A N 1
ATOM 671 C CA . GLY A 1 85 ? 10.438 6.293 -2.294 1.00 87.06 85 GLY A CA 1
ATOM 672 C C . GLY A 1 85 ? 9.563 5.496 -3.268 1.00 87.06 85 GLY A C 1
ATOM 673 O O . GLY A 1 85 ? 10.098 4.929 -4.215 1.00 87.06 85 GLY A O 1
ATOM 674 N N . HIS A 1 86 ? 8.246 5.429 -3.072 1.00 91.56 86 HIS A N 1
ATOM 675 C CA . HIS A 1 86 ? 7.325 4.693 -3.937 1.00 91.56 86 HIS A CA 1
ATOM 676 C C . HIS A 1 86 ? 6.152 5.567 -4.372 1.00 91.56 86 HIS A C 1
ATOM 678 O O . HIS A 1 86 ? 5.845 6.574 -3.737 1.00 91.56 86 HIS A O 1
ATOM 684 N N . GLY A 1 87 ? 5.511 5.173 -5.476 1.00 92.62 87 GLY A N 1
ATOM 685 C CA . GLY A 1 87 ? 4.336 5.856 -6.011 1.00 92.62 87 GLY A CA 1
ATOM 686 C C . GLY A 1 87 ? 4.541 7.364 -6.129 1.00 92.62 87 GLY A C 1
ATOM 687 O O . GLY A 1 87 ? 5.544 7.827 -6.676 1.00 92.62 87 GLY A O 1
ATOM 688 N N . GLU A 1 88 ? 3.602 8.138 -5.610 1.00 91.94 88 GLU A N 1
ATOM 689 C CA . GLU A 1 88 ? 3.670 9.598 -5.601 1.00 91.94 88 GLU A CA 1
ATOM 690 C C . GLU A 1 88 ? 4.406 10.179 -4.378 1.00 91.94 88 GLU A C 1
ATOM 692 O O . GLU A 1 88 ? 4.551 11.395 -4.261 1.00 91.94 88 GLU A O 1
ATOM 697 N N . THR A 1 89 ? 4.946 9.318 -3.510 1.00 90.00 89 THR A N 1
ATOM 698 C CA . THR A 1 89 ? 5.884 9.651 -2.417 1.00 90.00 89 THR A CA 1
ATOM 699 C C . THR A 1 89 ? 7.328 9.273 -2.789 1.00 90.00 89 THR A C 1
ATOM 701 O O . THR A 1 89 ? 8.171 8.958 -1.949 1.00 90.00 89 THR A O 1
ATOM 704 N N . TYR A 1 90 ? 7.649 9.295 -4.088 1.00 76.94 90 TYR A N 1
ATOM 705 C CA . TYR A 1 90 ? 8.948 8.859 -4.607 1.00 76.94 90 TYR A CA 1
ATOM 706 C C . TYR A 1 90 ? 10.129 9.755 -4.205 1.00 76.94 90 TYR A C 1
ATOM 708 O O . TYR A 1 90 ? 11.240 9.258 -4.039 1.00 76.94 90 TYR A O 1
ATOM 716 N N . ILE A 1 91 ? 9.910 11.058 -4.027 1.00 72.75 91 ILE A N 1
ATOM 717 C CA . ILE A 1 91 ? 10.988 12.009 -3.735 1.00 72.75 91 ILE A CA 1
ATOM 718 C C . ILE A 1 91 ? 10.730 12.638 -2.360 1.00 72.75 91 ILE A C 1
ATOM 720 O O . ILE A 1 91 ? 10.106 13.696 -2.292 1.00 72.75 91 ILE A O 1
ATOM 724 N N . PRO A 1 92 ? 11.181 12.000 -1.261 1.00 66.06 92 PRO A N 1
ATOM 725 C CA . PRO A 1 92 ? 11.238 12.641 0.052 1.00 66.06 92 PRO A CA 1
ATOM 726 C C . PRO A 1 92 ? 12.065 13.931 -0.009 1.00 66.06 92 PRO A C 1
ATOM 728 O O . PRO A 1 92 ? 12.955 14.053 -0.861 1.00 66.06 92 PRO A O 1
ATOM 731 N N . ALA A 1 93 ? 11.839 14.862 0.922 1.00 62.53 93 ALA A N 1
ATOM 732 C CA . ALA A 1 93 ? 12.426 16.209 0.892 1.00 62.53 93 ALA A CA 1
ATOM 733 C C . ALA A 1 93 ? 13.968 16.217 0.785 1.00 62.53 93 ALA A C 1
ATOM 735 O O . ALA A 1 93 ? 14.562 17.142 0.227 1.00 62.53 93 ALA A O 1
ATOM 736 N N . HIS A 1 94 ? 14.628 15.156 1.263 1.00 61.34 94 HIS A N 1
ATOM 737 C CA . HIS A 1 94 ? 16.089 15.015 1.271 1.00 61.34 94 HIS A CA 1
ATOM 738 C C . HIS A 1 94 ? 16.619 13.808 0.466 1.00 61.34 94 HIS A C 1
ATOM 740 O O . HIS A 1 94 ? 17.760 13.369 0.662 1.00 61.34 94 HIS A O 1
ATOM 746 N N . GLY A 1 95 ? 15.822 13.302 -0.485 1.00 62.09 95 GLY A N 1
ATOM 747 C CA . GLY A 1 95 ? 16.159 12.175 -1.362 1.00 62.09 95 GLY A CA 1
ATOM 748 C C . GLY A 1 95 ? 16.030 10.800 -0.690 1.00 62.09 95 GLY A C 1
ATOM 749 O O . GLY A 1 95 ? 15.577 10.683 0.445 1.00 62.09 95 GLY A O 1
ATOM 750 N N . ASN A 1 96 ? 16.463 9.734 -1.378 1.00 58.22 96 ASN A N 1
ATOM 751 C CA . ASN A 1 96 ? 16.339 8.325 -0.942 1.00 58.22 96 ASN A CA 1
ATOM 752 C C . ASN A 1 96 ? 17.197 7.938 0.288 1.00 58.22 96 ASN A C 1
ATOM 754 O O . ASN A 1 96 ? 17.540 6.770 0.471 1.00 58.22 96 ASN A O 1
ATOM 758 N N . LYS A 1 97 ? 17.579 8.896 1.141 1.00 57.19 97 LYS A N 1
ATOM 759 C CA . LYS A 1 97 ? 18.545 8.703 2.232 1.00 57.19 97 LYS A CA 1
ATOM 760 C C . LYS A 1 97 ? 18.052 7.810 3.380 1.00 57.19 97 LYS A C 1
ATOM 762 O O . LYS A 1 97 ? 18.881 7.418 4.195 1.00 57.19 97 LYS A O 1
ATOM 767 N N . TYR A 1 98 ? 16.773 7.420 3.426 1.00 65.94 98 TYR A N 1
ATOM 768 C CA . TYR A 1 98 ? 16.189 6.749 4.599 1.00 65.94 98 TYR A CA 1
ATOM 769 C C . TYR A 1 98 ? 15.227 5.590 4.283 1.00 65.94 98 TYR A C 1
ATOM 771 O O . TYR A 1 98 ? 14.168 5.484 4.884 1.00 65.94 98 TYR A O 1
ATOM 779 N N . LEU A 1 99 ? 15.580 4.683 3.366 1.00 73.69 99 LEU A N 1
ATOM 780 C CA . LEU A 1 99 ? 14.751 3.504 3.034 1.00 73.69 99 LEU A CA 1
ATOM 781 C C . LEU A 1 99 ? 14.884 2.320 4.018 1.00 73.69 99 LEU A C 1
ATOM 783 O O . LEU A 1 99 ? 14.580 1.185 3.652 1.00 73.69 99 LEU A O 1
ATOM 787 N N . CYS A 1 100 ? 15.356 2.546 5.247 1.00 78.31 100 CYS A N 1
ATOM 788 C CA . CYS A 1 100 ? 15.455 1.483 6.249 1.00 78.31 100 CYS A CA 1
ATOM 789 C C . CYS A 1 100 ? 14.100 1.186 6.906 1.00 78.31 100 CYS A C 1
ATOM 791 O O . CYS A 1 100 ? 13.199 2.026 6.956 1.00 78.31 100 CYS A O 1
ATOM 793 N N . SER A 1 101 ? 13.959 -0.031 7.432 1.00 78.81 101 SER A N 1
ATOM 794 C CA . SER A 1 101 ? 12.668 -0.528 7.911 1.00 78.81 101 SER A CA 1
ATOM 795 C C . SER A 1 101 ? 12.109 0.242 9.104 1.00 78.81 101 SER A C 1
ATOM 797 O O . SER A 1 101 ? 10.903 0.417 9.203 1.00 78.81 10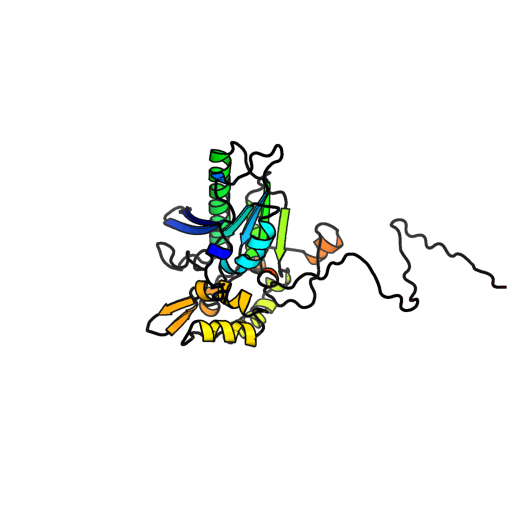1 SER A O 1
ATOM 799 N N . GLU A 1 102 ? 12.974 0.731 9.985 1.00 83.81 102 GLU A N 1
ATOM 800 C CA . GLU A 1 102 ? 12.619 1.465 11.198 1.00 83.81 102 GLU A CA 1
ATOM 801 C C . GLU A 1 102 ? 11.969 2.805 10.851 1.00 83.81 102 GLU A C 1
ATOM 803 O O . GLU A 1 102 ? 10.956 3.172 11.444 1.00 83.81 102 GLU A O 1
ATOM 808 N N . VAL A 1 103 ? 12.518 3.501 9.852 1.00 86.88 103 VAL A N 1
ATOM 809 C CA . VAL A 1 103 ? 11.955 4.759 9.354 1.00 86.88 103 VAL A CA 1
ATOM 810 C C . VAL A 1 103 ? 10.619 4.492 8.669 1.00 86.88 103 VAL A C 1
ATOM 812 O O . VAL A 1 103 ? 9.634 5.118 9.034 1.00 86.88 103 VAL A O 1
ATOM 815 N N . ILE A 1 104 ? 10.547 3.498 7.777 1.00 88.88 104 ILE A N 1
ATOM 816 C CA . ILE A 1 104 ? 9.298 3.163 7.071 1.00 88.88 104 ILE A CA 1
ATOM 817 C C . ILE A 1 104 ? 8.182 2.753 8.049 1.00 88.88 104 ILE A C 1
ATOM 819 O O . ILE A 1 104 ? 7.022 3.108 7.854 1.00 88.88 104 ILE A O 1
ATOM 823 N N . VAL A 1 105 ? 8.510 2.024 9.120 1.00 91.25 105 VAL A N 1
ATOM 824 C CA . VAL A 1 105 ? 7.546 1.699 10.184 1.00 91.25 105 VAL A CA 1
ATOM 825 C C . VAL A 1 105 ? 7.049 2.968 10.871 1.00 91.25 105 VAL A C 1
ATOM 827 O O . VAL A 1 105 ? 5.840 3.121 11.035 1.00 91.25 105 VAL A O 1
ATOM 830 N N . MET A 1 106 ? 7.950 3.891 11.221 1.00 91.19 106 MET A N 1
ATOM 831 C CA . MET A 1 106 ? 7.568 5.171 11.820 1.00 91.19 106 MET A CA 1
ATOM 832 C C . MET A 1 106 ? 6.683 6.001 10.884 1.00 91.19 106 MET A C 1
ATOM 834 O O . MET A 1 106 ? 5.687 6.565 11.327 1.00 91.19 106 MET A O 1
ATOM 838 N N . ASP A 1 107 ? 6.979 6.005 9.586 1.00 92.06 107 ASP A N 1
ATOM 839 C CA . ASP A 1 107 ? 6.171 6.697 8.582 1.00 92.06 107 ASP A CA 1
ATOM 840 C C . ASP A 1 107 ? 4.737 6.184 8.567 1.00 92.06 107 ASP A C 1
ATOM 842 O O . ASP A 1 107 ? 3.791 6.965 8.646 1.00 92.06 107 ASP A O 1
ATOM 846 N N . VAL A 1 108 ? 4.564 4.858 8.530 1.00 94.75 108 VAL A N 1
ATOM 847 C CA . VAL A 1 108 ? 3.236 4.234 8.545 1.00 94.75 108 VAL A CA 1
ATOM 848 C C . VAL A 1 108 ? 2.504 4.527 9.856 1.00 94.75 108 VAL A C 1
ATOM 850 O O . VAL A 1 108 ? 1.302 4.788 9.825 1.00 94.75 108 VAL A O 1
ATOM 853 N N . ILE A 1 109 ? 3.204 4.544 10.997 1.00 95.19 109 ILE A N 1
ATOM 854 C CA . ILE A 1 109 ? 2.626 4.940 12.291 1.00 95.19 109 ILE A CA 1
ATOM 855 C C . ILE A 1 109 ? 2.101 6.378 12.231 1.00 95.19 109 ILE A C 1
ATOM 857 O O . ILE A 1 109 ? 0.962 6.631 12.629 1.00 95.19 109 ILE A O 1
ATOM 861 N N . CYS A 1 110 ? 2.913 7.314 11.741 1.00 94.31 110 CYS A N 1
ATOM 862 C CA . CYS A 1 110 ? 2.558 8.728 11.655 1.00 94.31 110 CYS A CA 1
ATOM 863 C C . CYS A 1 110 ? 1.400 8.965 10.681 1.00 94.31 110 CYS A C 1
ATOM 865 O O . CYS A 1 110 ? 0.428 9.626 11.047 1.00 94.31 110 CYS A O 1
ATOM 867 N N . VAL A 1 111 ? 1.456 8.364 9.487 1.00 95.62 111 VAL A N 1
ATOM 868 C CA . VAL A 1 111 ? 0.369 8.402 8.499 1.00 95.62 111 VAL A CA 1
ATOM 869 C C . VAL A 1 111 ? -0.923 7.864 9.101 1.00 95.62 111 VAL A C 1
ATOM 871 O O . VAL A 1 111 ? -1.961 8.517 9.014 1.00 95.62 111 VAL A O 1
ATOM 874 N N . MET A 1 112 ? -0.868 6.703 9.758 1.00 95.75 112 MET A N 1
ATOM 875 C CA . MET A 1 112 ? -2.045 6.113 10.385 1.00 95.75 112 MET A CA 1
ATOM 876 C C . MET A 1 112 ? -2.625 7.027 11.462 1.00 95.75 112 MET A C 1
ATOM 878 O O . MET A 1 112 ? -3.827 7.265 11.449 1.00 95.75 112 MET A O 1
ATOM 882 N N . ARG A 1 113 ? -1.804 7.558 12.374 1.00 94.81 113 ARG A N 1
ATOM 883 C CA . ARG A 1 113 ? -2.280 8.484 13.413 1.00 94.81 113 ARG A CA 1
ATOM 884 C C . ARG A 1 113 ? -2.975 9.696 12.803 1.00 94.81 113 ARG A C 1
ATOM 886 O O . ARG A 1 113 ? -4.063 10.030 13.244 1.00 94.81 113 ARG A O 1
ATOM 893 N N . ARG A 1 114 ? -2.426 10.275 11.732 1.00 94.81 114 ARG A N 1
ATOM 894 C CA . ARG A 1 114 ? -3.061 11.406 11.040 1.00 94.81 114 ARG A CA 1
ATOM 895 C C . ARG A 1 114 ? -4.386 11.066 10.377 1.00 94.81 114 ARG A C 1
ATOM 897 O O . ARG A 1 114 ? -5.318 11.850 10.487 1.00 94.81 114 ARG A O 1
ATOM 904 N N . LEU A 1 115 ? -4.500 9.891 9.760 1.00 94.38 115 LEU A N 1
ATOM 905 C CA . LEU A 1 115 ? -5.784 9.414 9.238 1.00 94.38 115 LEU A CA 1
ATOM 906 C C . LEU A 1 115 ? -6.817 9.222 10.356 1.00 94.38 115 LEU A C 1
ATOM 908 O O . LEU A 1 115 ? -7.992 9.525 10.172 1.00 94.38 115 LEU A O 1
ATOM 912 N N . LEU A 1 116 ? -6.386 8.699 11.506 1.00 94.06 116 LEU A N 1
ATOM 913 C CA . LEU A 1 116 ? -7.249 8.494 12.666 1.00 94.06 116 LEU A CA 1
ATOM 914 C C . LEU A 1 116 ? -7.699 9.817 13.286 1.00 94.06 116 LEU A C 1
ATOM 916 O O . LEU A 1 116 ? -8.878 9.938 13.611 1.00 94.06 116 LEU A O 1
ATOM 920 N N . ASP A 1 117 ? -6.792 10.786 13.404 1.00 93.50 117 ASP A N 1
ATOM 921 C CA . ASP A 1 117 ? -7.086 12.137 13.880 1.00 93.50 117 ASP A CA 1
ATOM 922 C C . ASP A 1 117 ? -8.089 12.833 12.943 1.00 93.50 117 ASP A C 1
ATOM 924 O O . ASP A 1 117 ? -9.124 13.282 13.420 1.00 93.50 117 ASP A O 1
ATOM 928 N N . GLU A 1 118 ? -7.861 12.826 11.619 1.00 92.31 118 GLU A N 1
ATOM 929 C CA . GLU A 1 118 ? -8.766 13.434 10.619 1.00 92.31 118 GLU A CA 1
ATOM 930 C C . GLU A 1 118 ? -10.184 12.843 10.701 1.00 92.31 118 GLU A C 1
ATOM 932 O O . GLU A 1 118 ? -11.181 13.564 10.673 1.00 92.31 118 GLU A O 1
ATOM 937 N N . ILE A 1 119 ? -10.294 11.517 10.845 1.00 91.50 119 ILE A N 1
ATOM 938 C CA . ILE A 1 119 ? -11.596 10.858 11.003 1.00 91.50 119 ILE A CA 1
ATOM 939 C C . ILE A 1 119 ? -12.225 11.240 12.347 1.00 91.50 119 ILE A C 1
ATOM 941 O O . ILE A 1 119 ? -13.404 11.588 12.392 1.00 91.50 119 ILE A O 1
ATOM 945 N N . ASN A 1 120 ? -11.462 11.196 13.439 1.00 91.38 120 ASN A N 1
ATOM 946 C CA . ASN A 1 120 ? -11.970 11.526 14.765 1.00 91.38 120 ASN A CA 1
ATOM 947 C C . ASN A 1 120 ? -12.428 12.987 14.865 1.00 91.38 120 ASN A C 1
ATOM 949 O O . ASN A 1 120 ? -13.458 13.245 15.474 1.00 91.38 120 ASN A O 1
ATOM 953 N N . GLU A 1 121 ? -11.720 13.928 14.245 1.00 91.44 121 GLU A N 1
ATOM 954 C CA . GLU A 1 121 ? -12.118 15.337 14.168 1.00 91.44 121 GLU A CA 1
ATOM 955 C C . GLU A 1 121 ? -13.463 15.512 13.453 1.00 91.44 121 GLU A C 1
ATOM 957 O O . GLU A 1 121 ? -14.284 16.322 13.882 1.00 91.44 121 GLU A O 1
ATOM 962 N N . GLN A 1 122 ? -13.725 14.714 12.416 1.00 85.88 122 GLN A N 1
ATOM 963 C CA . GLN A 1 122 ? -14.968 14.797 11.654 1.00 85.88 122 GLN A CA 1
ATOM 964 C C . GLN A 1 122 ? -16.159 14.128 12.355 1.00 85.88 122 GLN A C 1
ATOM 966 O O . GLN A 1 122 ? -17.257 14.683 12.378 1.00 85.88 122 GLN A O 1
ATOM 971 N N . ILE A 1 123 ? -15.980 12.911 12.881 1.00 87.06 123 ILE A N 1
ATOM 972 C CA . ILE A 1 123 ? -17.093 12.090 13.399 1.00 87.06 123 ILE A CA 1
ATOM 973 C C . ILE A 1 123 ? -17.085 11.910 14.923 1.00 87.06 123 ILE A C 1
ATOM 975 O O . ILE A 1 123 ? -17.906 11.153 15.449 1.00 87.06 123 ILE A O 1
ATOM 979 N N . ASN A 1 124 ? -16.181 12.597 15.628 1.00 89.06 124 ASN A N 1
ATOM 980 C CA . ASN A 1 124 ? -15.992 12.578 17.084 1.00 89.06 124 ASN A CA 1
ATOM 981 C C . ASN A 1 124 ? -15.801 11.169 17.681 1.00 89.06 124 ASN A C 1
ATOM 983 O O . ASN A 1 124 ? -16.302 10.863 18.766 1.00 89.06 124 ASN A O 1
ATOM 987 N N . ARG A 1 125 ? -15.122 10.286 16.938 1.00 88.31 125 ARG A N 1
ATOM 988 C CA . ARG A 1 125 ? -14.736 8.931 17.365 1.00 88.31 125 ARG A CA 1
ATOM 989 C C . ARG A 1 125 ? -13.646 8.346 16.472 1.00 88.31 125 ARG A C 1
ATOM 991 O O . ARG A 1 125 ? -13.608 8.609 15.271 1.00 88.31 125 ARG A O 1
ATOM 998 N N . TYR A 1 126 ? -12.822 7.467 17.036 1.00 91.19 126 TYR A N 1
ATOM 999 C CA . TYR A 1 126 ? -11.834 6.708 16.269 1.00 91.19 126 TYR A CA 1
ATOM 1000 C C . TYR A 1 126 ? -12.476 5.519 15.535 1.00 91.19 126 TYR A C 1
ATOM 1002 O O . TYR A 1 126 ? -13.267 4.788 16.135 1.00 91.19 126 TYR A O 1
ATOM 1010 N N . PRO A 1 127 ? -12.118 5.266 14.263 1.00 92.62 127 PRO A N 1
ATOM 1011 C CA . PRO A 1 127 ? -12.551 4.065 13.562 1.00 92.62 127 PRO A CA 1
ATOM 1012 C C . PRO A 1 127 ? -11.845 2.824 14.124 1.00 92.62 127 PRO A C 1
ATOM 1014 O O . PRO A 1 127 ? -10.733 2.898 14.653 1.00 92.62 127 PRO A O 1
ATOM 1017 N N . ARG A 1 128 ? -12.452 1.652 13.930 1.00 94.50 128 ARG A N 1
ATOM 1018 C CA . ARG A 1 128 ? -11.768 0.368 14.129 1.00 94.50 128 ARG A CA 1
ATOM 1019 C C . ARG A 1 128 ? -10.834 0.109 12.953 1.00 94.50 128 ARG A C 1
ATOM 1021 O O . ARG A 1 128 ? -11.243 0.245 11.805 1.00 94.50 128 ARG A O 1
ATOM 1028 N N . VAL A 1 129 ? -9.601 -0.295 13.220 1.00 96.38 129 VAL A N 1
ATOM 1029 C CA . VAL A 1 129 ? -8.538 -0.404 12.218 1.00 96.38 129 VAL A CA 1
ATOM 1030 C C . VAL A 1 129 ? -8.202 -1.858 11.925 1.00 96.38 129 VAL A C 1
ATOM 1032 O O . VAL A 1 129 ? -7.981 -2.656 12.838 1.00 96.38 129 VAL A O 1
ATOM 1035 N N . ILE A 1 130 ? -8.101 -2.184 10.639 1.00 97.38 130 ILE A N 1
ATOM 1036 C CA . ILE A 1 130 ? -7.475 -3.412 10.151 1.00 97.38 130 ILE A CA 1
ATOM 1037 C C . ILE A 1 130 ? -6.257 -3.015 9.323 1.00 97.38 130 ILE A C 1
ATOM 1039 O O . ILE A 1 130 ? -6.386 -2.322 8.315 1.00 97.38 130 ILE A O 1
ATOM 1043 N N . LEU A 1 131 ? -5.074 -3.469 9.729 1.00 97.69 131 LEU A N 1
ATOM 1044 C CA . LEU A 1 131 ? -3.844 -3.218 8.981 1.00 97.69 131 LEU A CA 1
ATOM 1045 C C . LEU A 1 131 ? -3.564 -4.384 8.032 1.00 97.69 131 LEU A C 1
ATOM 1047 O O . LEU A 1 131 ? -3.471 -5.534 8.456 1.00 97.69 131 LEU A O 1
ATOM 1051 N N . VAL A 1 132 ? -3.420 -4.104 6.743 1.00 97.81 132 VAL A N 1
ATOM 1052 C CA . VAL A 1 132 ? -3.181 -5.114 5.709 1.00 97.81 132 VAL A CA 1
ATOM 1053 C C . VAL A 1 132 ? -1.848 -4.824 5.054 1.00 97.81 132 VAL A C 1
ATOM 1055 O O . VAL A 1 132 ? -1.646 -3.748 4.501 1.00 97.81 132 VAL A O 1
ATOM 1058 N N . GLY A 1 133 ? -0.939 -5.788 5.095 1.00 96.62 133 GLY A N 1
ATOM 1059 C CA . GLY A 1 133 ? 0.376 -5.662 4.489 1.00 96.62 133 GLY A CA 1
ATOM 1060 C C . GLY A 1 133 ? 0.649 -6.786 3.503 1.00 96.62 133 GLY A C 1
ATOM 1061 O O . GLY A 1 133 ? 0.353 -7.945 3.787 1.00 96.62 133 GLY A O 1
ATOM 1062 N N . HIS A 1 134 ? 1.239 -6.460 2.355 1.00 94.75 134 HIS A N 1
ATOM 1063 C CA . HIS A 1 134 ? 1.704 -7.444 1.372 1.00 94.75 134 HIS A CA 1
ATOM 1064 C C . HIS A 1 134 ? 3.229 -7.535 1.364 1.00 94.75 134 HIS A C 1
ATOM 1066 O O . HIS A 1 134 ? 3.896 -6.508 1.264 1.00 94.75 134 HIS A O 1
ATOM 1072 N N . SER A 1 135 ? 3.790 -8.749 1.414 1.00 90.25 135 SER A N 1
ATOM 1073 C CA . SER A 1 135 ? 5.238 -8.986 1.321 1.00 90.25 135 SER A CA 1
ATOM 1074 C C . SER A 1 135 ? 6.028 -8.092 2.299 1.00 90.25 135 SER A C 1
ATOM 1076 O O . SER A 1 135 ? 5.822 -8.205 3.506 1.00 90.25 135 SER A O 1
ATOM 1078 N N . LEU A 1 136 ? 6.877 -7.164 1.831 1.00 85.44 136 LEU A N 1
ATOM 1079 C CA . LEU A 1 136 ? 7.548 -6.177 2.698 1.00 85.44 136 LEU A CA 1
ATOM 1080 C C . LEU A 1 136 ? 6.554 -5.378 3.568 1.00 85.44 136 LEU A C 1
ATOM 1082 O O . LEU A 1 136 ? 6.798 -5.157 4.753 1.00 85.44 136 LEU A O 1
ATOM 1086 N N . GLY A 1 137 ? 5.411 -4.990 3.005 1.00 92.31 137 GLY A N 1
ATOM 1087 C CA . GLY A 1 137 ? 4.343 -4.301 3.720 1.00 92.31 137 GLY A CA 1
ATOM 1088 C C . GLY A 1 137 ? 3.750 -5.124 4.863 1.00 92.31 137 GLY A C 1
ATOM 1089 O O . GLY A 1 137 ? 3.323 -4.549 5.859 1.00 92.31 137 GLY A O 1
ATOM 1090 N N . ALA A 1 138 ? 3.772 -6.461 4.779 1.00 93.06 138 ALA A N 1
ATOM 1091 C CA . ALA A 1 138 ? 3.353 -7.333 5.879 1.00 93.06 138 ALA A CA 1
ATOM 1092 C C . ALA A 1 138 ? 4.326 -7.248 7.059 1.00 93.06 138 ALA A C 1
ATOM 1094 O O . ALA A 1 138 ? 3.896 -7.110 8.202 1.00 93.06 138 ALA A O 1
ATOM 1095 N N . ALA A 1 139 ? 5.633 -7.265 6.786 1.00 88.69 139 ALA A N 1
ATOM 1096 C CA . ALA A 1 139 ? 6.653 -7.091 7.816 1.00 88.69 139 ALA A CA 1
ATOM 1097 C C . ALA A 1 139 ? 6.541 -5.724 8.507 1.00 88.69 139 ALA A C 1
ATOM 1099 O O . ALA A 1 139 ? 6.599 -5.645 9.735 1.00 88.69 139 ALA A O 1
ATOM 1100 N N . ILE A 1 140 ? 6.323 -4.662 7.722 1.00 91.12 140 ILE A N 1
ATOM 1101 C CA . ILE A 1 140 ? 6.073 -3.311 8.239 1.00 91.12 140 ILE A CA 1
ATOM 1102 C C . ILE A 1 140 ? 4.822 -3.313 9.119 1.00 91.12 140 ILE A C 1
ATOM 1104 O O . ILE A 1 140 ? 4.889 -2.872 10.259 1.00 91.12 140 ILE A O 1
ATOM 1108 N N . ALA A 1 141 ? 3.709 -3.873 8.640 1.00 93.50 141 ALA A N 1
ATOM 1109 C CA . ALA A 1 141 ? 2.462 -3.938 9.393 1.00 93.50 141 ALA A CA 1
ATOM 1110 C C . ALA A 1 141 ? 2.608 -4.679 10.735 1.00 93.50 141 ALA A C 1
ATOM 1112 O O . ALA A 1 141 ? 2.085 -4.220 11.748 1.00 93.50 141 ALA A O 1
ATOM 1113 N N . ILE A 1 142 ? 3.364 -5.782 10.769 1.00 91.19 142 ILE A N 1
ATOM 1114 C CA . ILE A 1 142 ? 3.671 -6.502 12.015 1.00 91.19 142 ILE A CA 1
ATOM 1115 C C . ILE A 1 142 ? 4.439 -5.596 12.984 1.00 91.19 142 ILE A C 1
ATOM 1117 O O . ILE A 1 142 ? 4.036 -5.472 14.138 1.00 91.19 142 ILE A O 1
ATOM 1121 N N . LYS A 1 143 ? 5.511 -4.934 12.521 1.00 90.19 143 LYS A N 1
ATOM 1122 C CA . LYS A 1 143 ? 6.304 -4.013 13.356 1.00 90.19 143 LYS A CA 1
ATOM 1123 C C . LYS A 1 143 ? 5.477 -2.821 13.849 1.00 90.19 143 LYS A C 1
ATOM 1125 O O . LYS A 1 143 ? 5.642 -2.407 14.989 1.00 90.19 143 LYS A O 1
ATOM 1130 N N . VAL A 1 144 ? 4.579 -2.284 13.021 1.00 93.00 144 VAL A N 1
ATOM 1131 C CA . VAL A 1 144 ? 3.661 -1.204 13.414 1.00 93.00 144 VAL A CA 1
ATOM 1132 C C . VAL A 1 144 ? 2.803 -1.656 14.594 1.00 93.00 144 VAL A C 1
ATOM 1134 O O . VAL A 1 144 ? 2.807 -0.991 15.624 1.00 93.00 144 VAL A O 1
ATOM 1137 N N . VAL A 1 145 ? 2.120 -2.801 14.476 1.00 92.19 145 VAL A N 1
ATOM 1138 C CA . VAL A 1 145 ? 1.249 -3.336 15.540 1.00 92.19 145 VAL A CA 1
ATOM 1139 C C . VAL A 1 145 ? 2.032 -3.621 16.825 1.00 92.19 145 VAL A C 1
ATOM 1141 O O . VAL A 1 145 ? 1.544 -3.302 17.908 1.00 92.19 145 VAL A O 1
ATOM 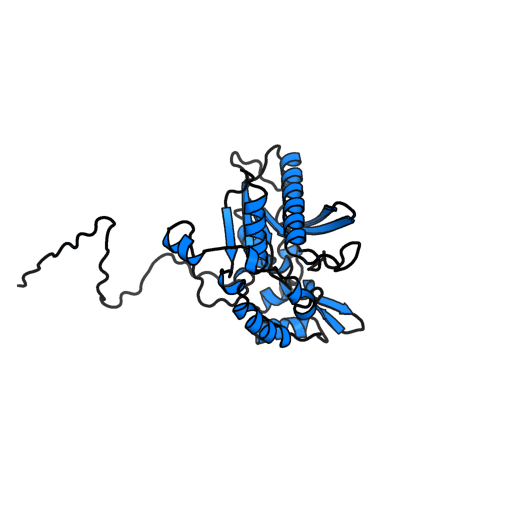1144 N N . ASP A 1 146 ? 3.249 -4.156 16.706 1.00 89.06 146 ASP A N 1
ATOM 1145 C CA . ASP A 1 146 ? 4.146 -4.425 17.837 1.00 89.06 146 ASP A CA 1
ATOM 1146 C C . ASP A 1 146 ? 4.560 -3.142 18.589 1.00 89.06 146 ASP A C 1
ATOM 1148 O O . ASP A 1 146 ? 4.677 -3.150 19.812 1.00 89.06 146 ASP A O 1
ATOM 1152 N N . GLN A 1 147 ? 4.720 -2.014 17.885 1.00 89.94 147 GLN A N 1
ATOM 1153 C CA . GLN A 1 147 ? 5.223 -0.768 18.475 1.00 89.94 147 GLN A CA 1
ATOM 1154 C C . GLN A 1 147 ? 4.166 0.118 19.143 1.00 89.94 147 GLN A C 1
ATOM 1156 O O . GLN A 1 147 ? 4.493 0.820 20.099 1.00 89.94 147 GLN A O 1
ATOM 1161 N N . ILE A 1 148 ? 2.928 0.165 18.640 1.00 85.50 148 ILE A N 1
ATOM 1162 C CA . ILE A 1 148 ? 1.985 1.236 19.029 1.00 85.50 148 ILE A CA 1
ATOM 1163 C C . ILE A 1 148 ? 0.789 0.800 19.867 1.00 85.50 148 ILE A C 1
ATOM 1165 O O . ILE A 1 148 ? 0.077 1.684 20.333 1.00 85.50 148 ILE A O 1
ATOM 1169 N N . ASN A 1 149 ? 0.568 -0.506 20.060 1.00 78.75 149 ASN A N 1
ATOM 1170 C CA . ASN A 1 149 ? -0.500 -1.099 20.883 1.00 78.75 149 ASN A CA 1
ATOM 1171 C C . ASN A 1 149 ? -1.790 -0.247 20.995 1.00 78.75 149 ASN A C 1
ATOM 1173 O O . ASN A 1 149 ? -2.264 0.054 22.093 1.00 78.75 149 ASN A O 1
ATOM 1177 N N . LEU A 1 150 ? -2.329 0.201 19.853 1.00 85.19 150 LEU A N 1
ATOM 1178 C CA . LEU A 1 150 ? -3.537 1.022 19.817 1.00 85.19 150 LEU A CA 1
ATOM 1179 C C . LEU A 1 150 ? -4.764 0.120 19.928 1.00 85.19 150 LEU A C 1
ATOM 1181 O O . LEU A 1 150 ? -4.942 -0.787 19.118 1.00 85.19 150 LEU A O 1
ATOM 1185 N N . SER A 1 151 ? -5.650 0.419 20.878 1.00 88.31 151 SER A N 1
ATOM 1186 C CA . SER A 1 151 ? -6.883 -0.348 21.106 1.00 88.31 151 SER A CA 1
ATOM 1187 C C . SER A 1 151 ? -7.850 -0.330 19.919 1.00 88.31 151 SER A C 1
ATOM 1189 O O . SER A 1 151 ? -8.697 -1.213 19.810 1.00 88.31 151 SER A O 1
ATOM 1191 N N . CYS A 1 152 ? -7.728 0.652 19.021 1.00 91.44 152 CYS A N 1
ATOM 1192 C CA . CYS A 1 152 ? -8.532 0.721 17.808 1.00 91.44 152 CYS A CA 1
ATOM 1193 C C . CYS A 1 152 ? -8.109 -0.306 16.746 1.00 91.44 152 CYS A C 1
ATOM 1195 O O . CYS A 1 152 ? -8.914 -0.601 15.866 1.00 91.44 152 CYS A O 1
ATOM 1197 N N . ILE A 1 153 ? -6.900 -0.881 16.812 1.00 95.12 153 ILE A N 1
ATOM 1198 C CA . ILE A 1 153 ? -6.467 -1.935 15.886 1.00 95.12 153 ILE A CA 1
ATOM 1199 C C . ILE A 1 153 ? -7.127 -3.251 16.295 1.00 95.12 153 ILE A C 1
ATOM 1201 O O . ILE A 1 153 ? -6.757 -3.875 17.286 1.00 95.12 153 ILE A O 1
ATOM 1205 N N . ILE A 1 154 ? -8.098 -3.689 15.498 1.00 95.31 154 ILE A N 1
ATOM 1206 C CA . ILE A 1 154 ? -8.887 -4.900 15.752 1.00 95.31 154 ILE A CA 1
ATOM 1207 C C . ILE A 1 154 ? -8.383 -6.118 14.972 1.00 95.31 154 ILE A C 1
ATOM 1209 O O . ILE A 1 154 ? -8.838 -7.236 15.212 1.00 95.31 154 ILE A O 1
ATOM 1213 N N . GLY A 1 155 ? -7.466 -5.924 14.023 1.00 94.94 155 GLY A N 1
ATOM 1214 C CA . GLY A 1 155 ? -6.927 -7.014 13.221 1.00 94.94 155 GLY A CA 1
ATOM 1215 C C . GLY A 1 155 ? -5.745 -6.616 12.346 1.00 94.94 155 GLY A C 1
ATOM 1216 O O . GLY A 1 155 ? -5.527 -5.444 12.037 1.00 94.94 155 GLY A O 1
ATOM 1217 N N . MET A 1 156 ? -4.992 -7.629 11.923 1.00 94.81 156 MET A N 1
ATOM 1218 C CA . MET A 1 156 ? -3.885 -7.495 10.986 1.00 94.81 156 MET A CA 1
ATOM 1219 C C . MET A 1 156 ? -3.905 -8.655 9.987 1.00 94.81 156 MET A C 1
ATOM 1221 O O . MET A 1 156 ? -4.167 -9.798 10.362 1.00 94.81 156 MET A O 1
ATOM 1225 N N . ILE A 1 157 ? -3.655 -8.352 8.713 1.00 96.50 157 ILE A N 1
ATOM 1226 C CA . ILE A 1 157 ? -3.619 -9.321 7.616 1.00 96.50 157 ILE A CA 1
ATOM 1227 C C . ILE A 1 157 ? -2.250 -9.237 6.940 1.00 96.50 157 ILE A C 1
ATOM 1229 O O . ILE A 1 157 ? -1.879 -8.202 6.386 1.00 96.50 157 ILE A O 1
ATOM 1233 N N . ALA A 1 158 ? -1.515 -10.346 6.961 1.00 94.75 158 ALA A N 1
ATOM 1234 C CA . ALA A 1 158 ? -0.275 -10.526 6.217 1.00 94.75 158 ALA A CA 1
ATOM 1235 C C . ALA A 1 158 ? -0.560 -11.292 4.918 1.00 94.75 158 ALA A C 1
ATOM 1237 O O . ALA A 1 158 ? -1.028 -12.430 4.963 1.00 94.75 158 ALA A O 1
ATOM 1238 N N . ILE A 1 159 ? -0.274 -10.686 3.766 1.00 94.75 159 ILE A N 1
ATOM 1239 C CA . ILE A 1 159 ? -0.431 -11.314 2.451 1.00 94.75 159 ILE A CA 1
ATOM 1240 C C . ILE A 1 159 ? 0.937 -11.727 1.921 1.00 94.75 159 ILE A C 1
ATOM 1242 O O . ILE A 1 159 ? 1.828 -10.890 1.769 1.00 94.75 159 ILE A O 1
ATOM 1246 N N . ASP A 1 160 ? 1.056 -13.017 1.612 1.00 90.81 160 ASP A N 1
ATOM 1247 C CA . ASP A 1 160 ? 2.233 -13.651 1.013 1.00 90.81 160 ASP A CA 1
ATOM 1248 C C . ASP A 1 160 ? 3.551 -13.301 1.728 1.00 90.81 160 ASP A C 1
ATOM 1250 O O . ASP A 1 160 ? 4.511 -12.774 1.158 1.00 90.81 160 ASP A O 1
ATOM 1254 N N . PHE A 1 161 ? 3.539 -13.534 3.043 1.00 87.94 161 PHE A N 1
ATOM 1255 C CA . PHE A 1 161 ? 4.659 -13.301 3.943 1.00 87.94 161 PHE A CA 1
ATOM 1256 C C . PHE A 1 161 ? 4.821 -14.464 4.925 1.00 87.94 161 PHE A C 1
ATOM 1258 O O . PHE A 1 161 ? 3.853 -14.989 5.476 1.00 87.94 161 PHE A O 1
ATOM 1265 N N . SER A 1 162 ? 6.070 -14.839 5.166 1.00 83.50 162 SER A N 1
ATOM 1266 C CA . SER A 1 162 ? 6.493 -15.924 6.038 1.00 83.50 162 SER A CA 1
ATOM 1267 C C . SER A 1 162 ? 7.835 -15.590 6.691 1.00 83.50 162 SER A C 1
ATOM 1269 O O . SER A 1 162 ? 8.586 -14.737 6.218 1.00 83.50 162 SER A O 1
ATOM 1271 N N . GLU A 1 163 ? 8.167 -16.309 7.762 1.00 75.44 163 GLU A N 1
ATOM 1272 C CA . GLU A 1 163 ? 9.474 -16.220 8.428 1.00 75.44 163 GLU A CA 1
ATOM 1273 C C . GLU A 1 163 ? 10.653 -16.582 7.502 1.00 75.44 163 GLU A C 1
ATOM 1275 O O . GLU A 1 163 ? 11.761 -16.090 7.681 1.00 75.44 163 GLU A O 1
ATOM 1280 N N . GLU A 1 164 ? 10.418 -17.383 6.461 1.00 73.25 164 GLU A N 1
ATOM 1281 C CA . GLU A 1 164 ? 11.425 -17.704 5.444 1.00 73.25 164 GLU A CA 1
ATOM 1282 C C . GLU A 1 164 ? 11.755 -16.493 4.565 1.00 73.25 164 GLU A C 1
ATOM 1284 O O . GLU A 1 164 ? 12.913 -16.324 4.184 1.00 73.25 164 GLU A O 1
ATOM 1289 N N . ASN A 1 165 ? 10.783 -15.609 4.290 1.00 72.31 165 ASN A N 1
ATOM 1290 C CA . ASN A 1 165 ? 10.992 -14.426 3.444 1.00 72.31 165 ASN A CA 1
ATOM 1291 C C . ASN A 1 165 ? 12.000 -13.432 4.041 1.00 72.31 165 ASN A C 1
ATOM 1293 O O . ASN A 1 165 ? 12.525 -12.579 3.328 1.00 72.31 165 ASN A O 1
ATOM 1297 N N . VAL A 1 166 ? 12.262 -13.558 5.342 1.00 65.38 166 VAL A N 1
ATOM 1298 C CA . VAL A 1 166 ? 13.212 -12.755 6.113 1.00 65.38 166 VAL A CA 1
ATOM 1299 C C . VAL A 1 166 ? 14.511 -13.518 6.423 1.00 65.38 166 VAL A C 1
ATOM 1301 O O . VAL A 1 166 ? 15.343 -13.051 7.196 1.00 65.38 166 VAL A O 1
ATOM 1304 N N . SER A 1 167 ? 14.731 -14.686 5.809 1.00 66.19 167 SER A N 1
ATOM 1305 C CA . SER A 1 167 ? 15.967 -15.457 5.973 1.00 66.19 167 SER A CA 1
ATOM 1306 C C . SER A 1 167 ? 17.072 -15.014 5.002 1.00 66.19 167 SER A C 1
ATOM 1308 O O . SER A 1 167 ? 16.826 -14.655 3.846 1.00 66.19 167 SER A O 1
ATOM 1310 N N . ALA A 1 168 ? 18.332 -15.129 5.434 1.00 64.56 168 ALA A N 1
ATOM 1311 C CA . ALA A 1 168 ? 19.495 -14.837 4.588 1.00 64.56 168 ALA A CA 1
ATOM 1312 C C . ALA A 1 168 ? 19.551 -15.705 3.311 1.00 64.56 168 ALA A C 1
ATOM 1314 O O . ALA A 1 168 ? 20.054 -15.269 2.273 1.00 64.56 168 ALA A O 1
ATOM 1315 N N . ASN A 1 169 ? 19.020 -16.931 3.366 1.00 64.88 169 ASN A N 1
ATOM 1316 C CA . ASN A 1 169 ? 18.972 -17.838 2.218 1.00 64.88 169 ASN A CA 1
ATOM 1317 C C . ASN A 1 169 ? 17.914 -17.412 1.196 1.00 64.88 169 ASN A C 1
ATOM 1319 O O . ASN A 1 169 ? 18.186 -17.418 -0.006 1.00 64.88 169 ASN A O 1
ATOM 1323 N N . TYR A 1 170 ? 16.742 -16.976 1.659 1.00 66.81 170 TYR A N 1
ATOM 1324 C CA . TYR A 1 170 ? 15.708 -16.427 0.788 1.00 66.81 170 TYR A CA 1
ATOM 1325 C C . TYR A 1 170 ? 16.169 -15.142 0.095 1.00 66.81 170 TYR A C 1
ATOM 1327 O O . TYR A 1 170 ? 15.901 -14.939 -1.093 1.00 66.81 170 TYR A O 1
ATOM 1335 N N . PHE A 1 171 ? 16.943 -14.309 0.797 1.00 65.62 171 PHE A N 1
ATOM 1336 C CA . PHE A 1 171 ? 17.503 -13.089 0.225 1.00 65.62 171 PHE A CA 1
ATOM 1337 C C . PHE A 1 171 ? 18.387 -13.376 -1.001 1.00 65.62 171 PHE A C 1
ATOM 1339 O O . PHE A 1 171 ? 18.230 -12.722 -2.028 1.00 65.62 171 PHE A O 1
ATOM 1346 N N . LYS A 1 172 ? 19.233 -14.419 -0.973 1.00 68.06 172 LYS A N 1
ATOM 1347 C CA . LYS A 1 172 ? 20.071 -14.806 -2.131 1.00 68.06 172 LYS A CA 1
ATOM 1348 C C . LYS A 1 172 ? 19.251 -15.170 -3.374 1.00 68.06 172 LYS A C 1
ATOM 1350 O O . LYS A 1 172 ? 19.571 -14.719 -4.472 1.00 68.06 172 LYS A O 1
ATOM 1355 N N . ASN A 1 173 ? 18.179 -15.945 -3.214 1.00 68.50 173 ASN A N 1
ATOM 1356 C CA . ASN A 1 173 ? 17.293 -16.296 -4.332 1.00 68.50 173 ASN A CA 1
ATOM 1357 C C . ASN A 1 173 ? 16.499 -15.082 -4.832 1.00 68.50 173 ASN A C 1
ATOM 1359 O O . ASN A 1 173 ? 16.311 -14.910 -6.037 1.00 68.50 173 ASN A O 1
ATOM 1363 N N . THR A 1 174 ? 16.101 -14.201 -3.913 1.00 70.19 174 THR A N 1
ATOM 1364 C CA . THR A 1 174 ? 15.433 -12.936 -4.237 1.00 70.19 174 THR A CA 1
ATOM 1365 C C . THR A 1 174 ? 16.340 -12.029 -5.066 1.00 70.19 174 THR A C 1
ATOM 1367 O O . THR A 1 174 ? 15.878 -11.459 -6.049 1.00 70.19 174 THR A O 1
ATOM 1370 N N . LEU A 1 175 ? 17.640 -11.955 -4.758 1.00 72.00 175 LEU A N 1
ATOM 1371 C CA . LEU A 1 175 ? 18.599 -11.169 -5.541 1.00 72.00 175 LEU A CA 1
ATOM 1372 C C . LEU A 1 175 ? 18.689 -11.635 -7.000 1.00 72.00 175 LEU A C 1
ATOM 1374 O O . LEU A 1 175 ? 18.727 -10.802 -7.903 1.00 72.00 175 LEU A O 1
ATOM 1378 N N . ASN A 1 176 ? 18.639 -12.943 -7.261 1.00 76.69 176 ASN A N 1
ATOM 1379 C CA . ASN A 1 176 ? 18.614 -13.453 -8.636 1.00 76.69 176 ASN A CA 1
ATOM 1380 C C . ASN A 1 176 ? 17.353 -13.005 -9.389 1.00 76.69 176 ASN A C 1
ATOM 1382 O O . ASN A 1 176 ? 17.445 -12.554 -10.530 1.00 76.69 176 ASN A O 1
ATOM 1386 N N . ALA A 1 177 ? 16.184 -13.066 -8.745 1.00 78.25 177 ALA A N 1
ATOM 1387 C CA . ALA A 1 177 ? 14.927 -12.604 -9.336 1.00 78.25 177 ALA A CA 1
ATOM 1388 C C . ALA A 1 177 ? 14.879 -11.075 -9.521 1.00 78.25 177 ALA A C 1
ATOM 1390 O O . ALA A 1 177 ? 14.253 -10.585 -10.462 1.00 78.25 177 ALA A O 1
ATOM 1391 N N . VAL A 1 178 ? 15.537 -10.320 -8.638 1.00 80.38 178 VAL A N 1
ATOM 1392 C CA . VAL A 1 178 ? 15.706 -8.862 -8.730 1.00 80.38 178 VAL A CA 1
ATOM 1393 C C . VAL A 1 178 ? 16.641 -8.490 -9.882 1.00 80.38 178 VAL A C 1
ATOM 1395 O O . VAL A 1 178 ? 16.393 -7.513 -10.587 1.00 80.38 178 VAL A O 1
ATOM 1398 N N . ASN A 1 179 ? 17.674 -9.295 -10.135 1.00 83.12 179 ASN A N 1
ATOM 1399 C CA . ASN A 1 179 ? 18.615 -9.058 -11.227 1.00 83.12 179 ASN A CA 1
ATOM 1400 C C . ASN A 1 179 ? 17.988 -9.206 -12.619 1.00 83.12 179 ASN A C 1
ATOM 1402 O O . ASN A 1 179 ? 18.444 -8.555 -13.556 1.00 83.12 179 ASN A O 1
ATOM 1406 N N . GLN A 1 180 ? 16.922 -10.001 -12.736 1.00 86.56 180 GLN A N 1
ATOM 1407 C CA . GLN A 1 180 ? 16.157 -10.186 -13.973 1.00 86.56 180 GLN A CA 1
ATOM 1408 C C . GLN A 1 180 ? 15.179 -9.039 -14.277 1.00 86.56 180 GLN A C 1
ATOM 1410 O O . GLN A 1 180 ? 14.561 -9.041 -15.340 1.00 86.56 180 GLN A O 1
ATOM 1415 N N . ILE A 1 181 ? 14.998 -8.084 -13.358 1.00 89.88 181 ILE A N 1
ATOM 1416 C CA . ILE A 1 181 ? 14.124 -6.926 -13.574 1.00 89.88 181 ILE A CA 1
ATOM 1417 C C . ILE A 1 181 ? 14.834 -5.953 -14.536 1.00 89.88 181 ILE A C 1
ATOM 1419 O O . ILE A 1 181 ? 15.968 -5.552 -14.240 1.00 89.88 181 ILE A O 1
ATOM 1423 N N . PRO A 1 182 ? 14.210 -5.592 -15.679 1.00 93.56 182 PRO A N 1
ATOM 1424 C CA . PRO A 1 182 ? 14.749 -4.599 -16.601 1.00 93.56 182 PRO A CA 1
ATOM 1425 C C . PRO A 1 182 ? 14.947 -3.256 -15.906 1.00 93.56 182 PRO A C 1
ATOM 1427 O O . PRO A 1 182 ? 14.096 -2.836 -15.128 1.00 93.56 182 PRO A O 1
ATOM 1430 N N . GLU A 1 183 ? 16.043 -2.568 -16.212 1.00 92.81 183 GLU A N 1
ATOM 1431 C CA . GLU A 1 183 ? 16.354 -1.267 -15.600 1.00 92.81 183 GLU A CA 1
ATOM 1432 C C . GLU A 1 183 ? 15.466 -0.142 -16.140 1.00 92.81 183 GLU A C 1
ATOM 1434 O O . GLU A 1 183 ? 15.163 0.818 -15.429 1.00 92.81 183 GLU A O 1
ATOM 1439 N N . SER A 1 184 ? 15.024 -0.276 -17.390 1.00 95.44 184 SER A N 1
ATOM 1440 C CA . SER A 1 184 ? 14.138 0.670 -18.050 1.00 95.44 184 SER A CA 1
ATOM 1441 C C . SER A 1 184 ? 13.288 0.009 -19.135 1.00 95.44 184 SER A C 1
ATOM 1443 O O . SER A 1 184 ? 13.543 -1.119 -19.561 1.00 95.44 184 SER A O 1
ATOM 1445 N N . PHE A 1 185 ? 12.288 0.754 -19.597 1.00 97.38 185 PHE A N 1
ATOM 1446 C CA . PHE A 1 185 ? 11.396 0.410 -20.698 1.00 97.38 185 PHE A CA 1
ATOM 1447 C C . PHE A 1 185 ? 11.277 1.590 -21.665 1.00 97.38 185 PHE A C 1
ATOM 1449 O O . PHE A 1 185 ? 11.437 2.744 -21.263 1.00 97.38 185 PHE A O 1
ATOM 1456 N N . ASN A 1 186 ? 10.972 1.323 -22.935 1.00 97.25 186 ASN A N 1
ATOM 1457 C CA . ASN A 1 186 ? 10.743 2.395 -23.910 1.00 97.25 186 ASN A CA 1
ATOM 1458 C C . ASN A 1 186 ? 9.366 3.037 -23.702 1.00 97.25 186 ASN A C 1
ATOM 1460 O O . ASN A 1 186 ? 9.216 4.250 -23.833 1.00 97.25 186 ASN A O 1
ATOM 1464 N N . THR A 1 187 ? 8.370 2.233 -23.326 1.00 96.69 187 THR A N 1
ATOM 1465 C CA . THR A 1 187 ? 7.005 2.681 -23.041 1.00 96.69 187 THR A CA 1
ATOM 1466 C C . THR A 1 187 ? 6.465 2.068 -21.746 1.00 96.69 187 THR A C 1
ATOM 1468 O O . THR A 1 187 ? 6.974 1.061 -21.252 1.00 96.69 187 THR A O 1
ATOM 1471 N N . ILE A 1 188 ? 5.400 2.659 -21.195 1.00 95.44 188 ILE A N 1
ATOM 1472 C CA . ILE A 1 188 ? 4.657 2.066 -20.071 1.00 95.44 188 ILE A CA 1
ATOM 1473 C C . ILE A 1 188 ? 4.030 0.724 -20.484 1.00 95.44 188 ILE A C 1
ATOM 1475 O O . ILE A 1 188 ? 4.017 -0.214 -19.687 1.00 95.44 188 ILE A O 1
ATOM 1479 N N . ASP A 1 189 ? 3.534 0.610 -21.721 1.00 95.75 189 ASP A N 1
ATOM 1480 C CA . ASP A 1 189 ? 2.935 -0.631 -22.221 1.00 95.75 189 ASP A CA 1
ATOM 1481 C C . ASP A 1 189 ? 3.954 -1.780 -22.271 1.00 95.75 189 ASP A C 1
ATOM 1483 O O . ASP A 1 189 ? 3.596 -2.900 -21.910 1.00 95.75 189 ASP A O 1
ATOM 1487 N N . ASP A 1 190 ? 5.227 -1.516 -22.598 1.00 96.69 190 ASP A N 1
ATOM 1488 C CA . ASP A 1 190 ? 6.292 -2.532 -22.525 1.00 96.69 190 ASP A CA 1
ATOM 1489 C C . ASP A 1 190 ? 6.468 -3.061 -21.092 1.00 96.69 190 ASP A C 1
ATOM 1491 O O . ASP A 1 190 ? 6.634 -4.264 -20.874 1.00 96.69 190 ASP A O 1
ATOM 1495 N N . ALA A 1 191 ? 6.402 -2.171 -20.097 1.00 95.81 191 ALA A N 1
ATOM 1496 C CA . ALA A 1 191 ? 6.504 -2.548 -18.690 1.00 95.81 191 ALA A CA 1
ATOM 1497 C C . ALA A 1 191 ? 5.290 -3.369 -18.230 1.00 95.81 191 ALA A C 1
ATOM 1499 O O . ALA A 1 191 ? 5.443 -4.389 -17.552 1.00 95.81 191 ALA A O 1
ATOM 1500 N N . ILE A 1 192 ? 4.082 -2.958 -18.628 1.00 95.38 192 ILE A N 1
ATOM 1501 C CA . ILE A 1 192 ? 2.836 -3.694 -18.373 1.00 95.38 192 ILE A CA 1
ATOM 1502 C C . ILE A 1 192 ? 2.916 -5.090 -18.991 1.00 95.38 192 ILE A C 1
ATOM 1504 O O . ILE A 1 192 ? 2.634 -6.086 -18.319 1.00 95.38 192 ILE A O 1
ATOM 1508 N N . GLU A 1 193 ? 3.325 -5.177 -20.255 1.00 95.62 193 GLU A N 1
ATOM 1509 C CA . GLU A 1 193 ? 3.444 -6.438 -20.973 1.00 95.62 193 GLU A CA 1
ATOM 1510 C C . GLU A 1 193 ? 4.476 -7.354 -20.307 1.00 95.62 193 GLU A C 1
AT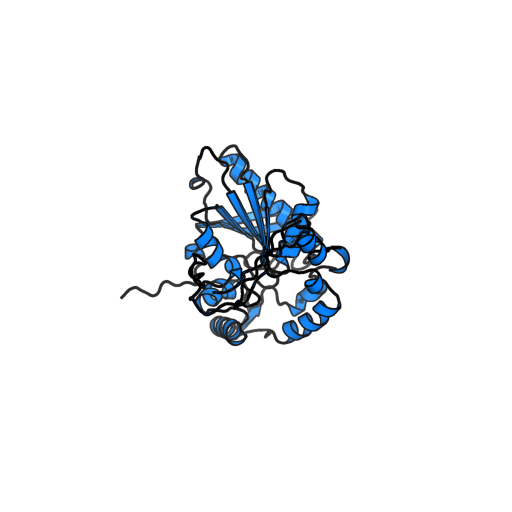OM 1512 O O . GLU A 1 193 ? 4.203 -8.537 -20.093 1.00 95.62 193 GLU A O 1
ATOM 1517 N N . TRP A 1 194 ? 5.625 -6.810 -19.898 1.00 95.06 194 TRP A N 1
ATOM 1518 C CA . TRP A 1 194 ? 6.651 -7.556 -19.174 1.00 95.06 194 TRP A CA 1
ATOM 1519 C C . TRP A 1 194 ? 6.138 -8.101 -17.832 1.00 95.06 194 TRP A C 1
ATOM 1521 O O . TRP A 1 194 ? 6.342 -9.282 -17.534 1.00 95.06 194 TRP A O 1
ATOM 1531 N N . MET A 1 195 ? 5.418 -7.295 -17.043 1.00 92.50 195 MET A N 1
ATOM 1532 C CA . MET A 1 195 ? 4.850 -7.718 -15.752 1.00 92.50 195 MET A CA 1
ATOM 1533 C C . MET A 1 195 ? 3.848 -8.870 -15.896 1.00 92.50 195 MET A C 1
ATOM 1535 O O . MET A 1 195 ? 3.802 -9.762 -15.042 1.00 92.50 195 MET A O 1
ATOM 1539 N N . VAL A 1 196 ? 3.069 -8.877 -16.981 1.00 92.06 196 VAL A N 1
ATOM 1540 C CA . VAL A 1 196 ? 2.102 -9.943 -17.281 1.00 92.06 196 VAL A CA 1
ATOM 1541 C C . VAL A 1 196 ? 2.797 -11.182 -17.853 1.00 92.06 196 VAL A C 1
ATOM 1543 O O . VAL A 1 196 ? 2.562 -12.290 -17.371 1.00 92.06 196 VAL A O 1
ATOM 1546 N N . LYS A 1 197 ? 3.698 -11.020 -18.834 1.00 92.75 197 LYS A N 1
ATOM 1547 C CA . LYS A 1 197 ? 4.455 -12.127 -19.456 1.00 92.75 197 LYS A CA 1
ATOM 1548 C C . LYS A 1 197 ? 5.300 -12.894 -18.441 1.00 92.75 197 LYS A C 1
ATOM 1550 O O . LYS A 1 197 ? 5.386 -14.115 -18.515 1.00 92.75 197 LYS A O 1
ATOM 1555 N N . THR A 1 198 ? 5.889 -12.189 -17.475 1.00 89.62 198 THR A N 1
ATOM 1556 C CA . THR A 1 198 ? 6.680 -12.791 -16.387 1.00 89.62 198 THR A CA 1
ATOM 1557 C C . THR A 1 198 ? 5.830 -13.316 -15.230 1.00 89.62 198 THR A C 1
ATOM 1559 O O . THR A 1 198 ? 6.380 -13.769 -14.229 1.00 89.62 198 THR A O 1
ATOM 1562 N N . GLN A 1 199 ? 4.496 -13.268 -15.351 1.00 86.88 199 GLN A N 1
ATOM 1563 C CA . GLN A 1 199 ? 3.539 -13.713 -14.335 1.00 86.88 199 GLN A CA 1
ATOM 1564 C C . GLN A 1 199 ? 3.753 -13.052 -12.964 1.00 86.88 199 GLN A C 1
ATOM 1566 O O . GLN A 1 199 ? 3.420 -13.621 -11.926 1.00 86.88 199 GLN A O 1
ATOM 1571 N N . ARG A 1 200 ? 4.288 -11.827 -12.930 1.00 86.25 200 ARG A N 1
ATOM 1572 C CA . ARG A 1 200 ? 4.354 -11.038 -11.693 1.00 86.25 200 ARG A CA 1
ATOM 1573 C C . ARG A 1 200 ? 2.964 -10.526 -11.336 1.00 86.25 200 ARG A C 1
ATOM 1575 O O . ARG A 1 200 ? 2.529 -10.679 -10.197 1.00 86.25 200 ARG A O 1
ATOM 1582 N N . ILE A 1 201 ? 2.237 -10.019 -12.332 1.00 88.62 201 ILE A N 1
ATOM 1583 C CA . ILE A 1 201 ? 0.822 -9.640 -12.233 1.00 88.62 201 ILE A CA 1
ATOM 1584 C C . ILE A 1 201 ? 0.002 -10.567 -13.130 1.00 88.62 201 ILE A C 1
ATOM 1586 O O . ILE A 1 201 ? 0.361 -10.807 -14.278 1.00 88.62 201 ILE A O 1
ATOM 1590 N N . SER A 1 202 ? -1.113 -11.091 -12.617 1.00 84.38 202 SER A N 1
ATOM 1591 C CA . SER A 1 202 ? -1.875 -12.125 -13.333 1.00 84.38 202 SER A CA 1
ATOM 1592 C C . SER A 1 202 ? -2.763 -11.608 -14.471 1.00 84.38 202 SER A C 1
ATOM 1594 O O . SER A 1 202 ? -3.152 -12.401 -15.328 1.00 84.38 202 SER A O 1
ATOM 1596 N N . THR A 1 203 ? -3.108 -10.315 -14.499 1.00 84.50 203 THR A N 1
ATOM 1597 C CA . THR A 1 203 ? -3.980 -9.736 -15.534 1.00 84.50 203 THR A CA 1
ATOM 1598 C C . THR A 1 203 ? -3.472 -8.392 -16.050 1.00 84.50 203 THR A C 1
ATOM 1600 O O . THR A 1 203 ? -2.914 -7.586 -15.306 1.00 84.50 203 THR A O 1
ATOM 1603 N N . ALA A 1 204 ? -3.730 -8.120 -17.332 1.00 86.94 204 ALA A N 1
ATOM 1604 C CA . ALA A 1 204 ? -3.410 -6.836 -17.951 1.00 86.94 204 ALA A CA 1
ATOM 1605 C C . ALA A 1 204 ? -4.204 -5.672 -17.336 1.00 86.94 204 ALA A C 1
ATOM 1607 O O . ALA A 1 204 ? -3.646 -4.600 -17.160 1.00 86.94 204 ALA A O 1
ATOM 1608 N N . GLU A 1 205 ? -5.472 -5.881 -16.957 1.00 86.12 205 GLU A N 1
ATOM 1609 C CA . GLU A 1 205 ? -6.292 -4.870 -16.262 1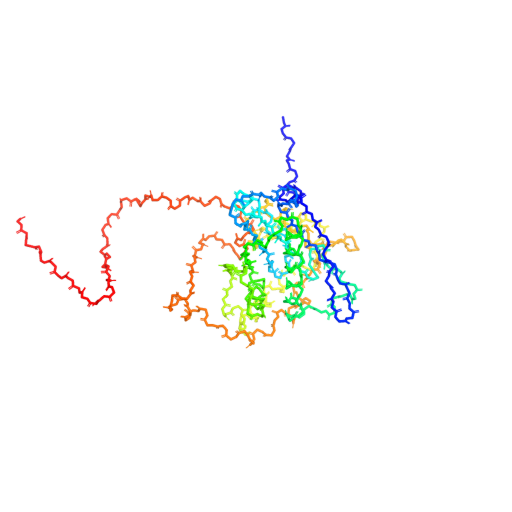.00 86.12 205 GLU A CA 1
ATOM 1610 C C . GLU A 1 205 ? -5.607 -4.410 -14.970 1.00 86.12 205 GLU A C 1
ATOM 1612 O O . GLU A 1 205 ? -5.428 -3.216 -14.747 1.00 86.12 205 GLU A O 1
ATOM 1617 N N . ALA A 1 206 ? -5.145 -5.357 -14.151 1.00 85.88 206 ALA A N 1
ATOM 1618 C CA . ALA A 1 206 ? -4.501 -5.024 -12.893 1.00 85.88 206 ALA A CA 1
ATOM 1619 C C . ALA A 1 206 ? -3.101 -4.419 -13.084 1.00 85.88 206 ALA A C 1
ATOM 1621 O O . ALA A 1 206 ? -2.680 -3.562 -12.307 1.00 85.88 206 ALA A O 1
ATOM 1622 N N . ALA A 1 207 ? -2.386 -4.823 -14.136 1.00 91.88 207 ALA A N 1
ATOM 1623 C CA . ALA A 1 207 ? -1.115 -4.210 -14.502 1.00 91.88 207 ALA A CA 1
ATOM 1624 C C . ALA A 1 207 ? -1.303 -2.763 -14.997 1.00 91.88 207 ALA A C 1
ATOM 1626 O O . ALA A 1 207 ? -0.541 -1.890 -14.594 1.00 91.88 207 ALA A O 1
ATOM 1627 N N . ARG A 1 208 ? -2.350 -2.479 -15.786 1.00 93.88 208 ARG A N 1
ATOM 1628 C CA . ARG A 1 208 ? -2.652 -1.135 -16.313 1.00 93.88 208 ARG A CA 1
ATOM 1629 C C . ARG A 1 208 ? -2.919 -0.100 -15.225 1.00 93.88 208 ARG A C 1
ATOM 1631 O O . ARG A 1 208 ? -2.497 1.035 -15.391 1.00 93.88 208 ARG A O 1
ATOM 1638 N N . ILE A 1 209 ? -3.560 -0.484 -14.121 1.00 93.12 209 ILE A N 1
ATOM 1639 C CA . ILE A 1 209 ? -3.762 0.427 -12.984 1.00 93.12 209 ILE A CA 1
ATOM 1640 C C . ILE A 1 209 ? -2.521 0.541 -12.089 1.00 93.12 209 ILE A C 1
ATOM 1642 O O . ILE A 1 209 ? -2.197 1.620 -11.600 1.00 93.12 209 ILE A O 1
ATOM 1646 N N . SER A 1 210 ? -1.799 -0.558 -11.854 1.00 93.69 210 SER A N 1
ATOM 1647 C CA . SER A 1 210 ? -0.758 -0.582 -10.816 1.00 93.69 210 SER A CA 1
ATOM 1648 C C . SER A 1 210 ? 0.640 -0.200 -11.307 1.00 93.69 210 SER A C 1
ATOM 1650 O O . SER A 1 210 ? 1.372 0.467 -10.574 1.00 93.69 210 SER A O 1
ATOM 1652 N N . VAL A 1 211 ? 1.023 -0.589 -12.527 1.00 95.25 211 VAL A N 1
ATOM 1653 C CA . VAL A 1 211 ? 2.389 -0.429 -13.059 1.00 95.25 211 VAL A CA 1
ATOM 1654 C C . VAL A 1 211 ? 2.772 1.026 -13.350 1.00 95.25 211 VAL A C 1
ATOM 1656 O O . VAL A 1 211 ? 3.874 1.401 -12.955 1.00 95.25 211 VAL A O 1
ATOM 1659 N N . PRO A 1 212 ? 1.924 1.881 -13.964 1.00 95.56 212 PRO A N 1
ATOM 1660 C CA . PRO A 1 212 ? 2.335 3.243 -14.327 1.00 95.56 212 PRO A CA 1
ATOM 1661 C C . PRO A 1 212 ? 2.871 4.049 -13.139 1.00 95.56 212 PRO A C 1
ATOM 1663 O O . PRO A 1 212 ? 3.908 4.696 -13.235 1.00 95.56 212 PRO A O 1
ATOM 1666 N N . SER A 1 213 ? 2.217 3.929 -11.981 1.00 94.44 213 SER A N 1
ATOM 1667 C CA . SER A 1 213 ? 2.612 4.628 -10.750 1.00 94.44 213 SER A CA 1
ATOM 1668 C C . SER A 1 213 ? 3.981 4.209 -10.190 1.00 94.44 213 SER A C 1
ATOM 1670 O O . SER A 1 213 ? 4.536 4.930 -9.362 1.00 94.44 213 SER A O 1
ATOM 1672 N N . GLN A 1 214 ? 4.534 3.076 -10.637 1.00 94.50 214 GLN A N 1
ATOM 1673 C CA . GLN A 1 214 ? 5.842 2.546 -10.226 1.00 94.50 214 GLN A CA 1
ATOM 1674 C C . GLN A 1 214 ? 6.985 3.071 -11.105 1.00 94.50 214 GLN A C 1
ATOM 1676 O O . GLN A 1 214 ? 8.154 2.845 -10.787 1.00 94.50 214 GLN A O 1
ATOM 1681 N N . LEU A 1 215 ? 6.665 3.764 -12.202 1.00 94.75 215 LEU A N 1
ATOM 1682 C CA . LEU A 1 215 ? 7.622 4.234 -13.194 1.00 94.75 215 LEU A CA 1
ATOM 1683 C C . LEU A 1 215 ? 7.706 5.762 -13.212 1.00 94.75 215 LEU A C 1
ATOM 1685 O O . LEU A 1 215 ? 6.770 6.470 -12.847 1.00 94.75 215 LEU A O 1
ATOM 1689 N N . ILE A 1 216 ? 8.844 6.269 -13.666 1.00 93.62 216 ILE A N 1
ATOM 1690 C CA . ILE A 1 216 ? 9.093 7.680 -13.935 1.00 93.62 216 ILE A CA 1
ATOM 1691 C C . ILE A 1 216 ? 9.775 7.812 -15.293 1.00 93.62 216 ILE A C 1
ATOM 1693 O O . ILE A 1 216 ? 10.628 6.997 -15.652 1.00 93.62 216 ILE A O 1
ATOM 1697 N N . GLN A 1 217 ? 9.384 8.824 -16.063 1.00 94.75 217 GLN A N 1
ATOM 1698 C CA . GLN A 1 217 ? 10.048 9.124 -17.320 1.00 94.75 217 GLN A CA 1
ATOM 1699 C C . GLN A 1 217 ? 11.333 9.903 -17.040 1.00 94.75 217 GLN A C 1
ATOM 1701 O O . GLN A 1 217 ? 11.305 10.960 -16.413 1.00 94.75 217 GLN A O 1
ATOM 1706 N N . ASP A 1 218 ? 12.454 9.384 -17.522 1.00 91.06 218 ASP A N 1
ATOM 1707 C CA . ASP A 1 218 ? 13.765 10.003 -17.390 1.00 91.06 218 ASP A CA 1
ATOM 1708 C C . ASP A 1 218 ? 14.560 9.809 -18.685 1.00 91.06 218 ASP A C 1
ATOM 1710 O O . ASP A 1 218 ? 14.802 8.689 -19.139 1.00 91.06 21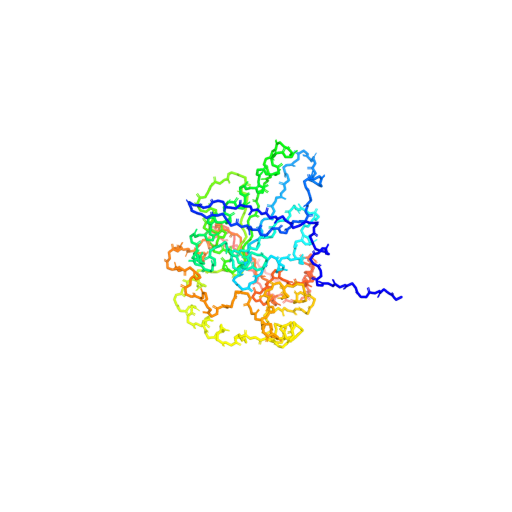8 ASP A O 1
ATOM 1714 N N . SER A 1 219 ? 14.985 10.920 -19.288 1.00 93.00 219 SER A N 1
ATOM 1715 C CA . SER A 1 219 ? 15.818 10.922 -20.497 1.00 93.00 219 SER A CA 1
ATOM 1716 C C . SER A 1 219 ? 15.214 10.121 -21.666 1.00 93.00 219 SER A C 1
ATOM 1718 O O . SER A 1 219 ? 15.920 9.426 -22.393 1.00 93.00 219 SER A O 1
ATOM 1720 N N . GLY A 1 220 ? 13.889 10.196 -21.834 1.00 92.88 220 GLY A N 1
ATOM 1721 C CA . GLY A 1 220 ? 13.160 9.543 -22.929 1.00 92.88 220 GLY A CA 1
ATOM 1722 C C . GLY A 1 220 ? 12.834 8.061 -22.715 1.00 92.88 220 GLY A C 1
ATOM 1723 O O . GLY A 1 220 ? 12.176 7.475 -23.568 1.00 92.88 220 GLY A O 1
ATOM 1724 N N . VAL A 1 221 ? 13.229 7.470 -21.584 1.00 96.62 221 VAL A N 1
ATOM 1725 C CA . VAL A 1 221 ? 12.867 6.097 -21.193 1.00 96.62 221 VAL A CA 1
ATOM 1726 C C . VAL A 1 221 ? 12.103 6.090 -19.870 1.00 96.62 221 VAL A C 1
ATOM 1728 O O . VAL A 1 221 ? 12.151 7.051 -19.105 1.00 96.62 221 VAL A O 1
ATOM 1731 N N . TRP A 1 222 ? 11.400 5.000 -19.583 1.00 96.44 222 TRP A N 1
ATOM 1732 C CA . TRP A 1 222 ? 10.697 4.785 -18.321 1.00 96.44 222 TRP A CA 1
ATOM 1733 C C . TRP A 1 222 ? 11.558 3.952 -17.382 1.00 96.44 222 TRP A C 1
ATOM 1735 O O . TRP A 1 222 ? 11.926 2.829 -17.720 1.00 96.44 222 TRP A O 1
ATOM 1745 N N . ARG A 1 223 ? 11.881 4.488 -16.206 1.00 94.25 223 ARG A N 1
ATOM 1746 C CA . ARG A 1 223 ? 12.643 3.805 -15.152 1.00 94.25 223 ARG A CA 1
ATOM 1747 C C . ARG A 1 223 ? 11.757 3.527 -13.953 1.00 94.25 223 ARG A C 1
ATOM 1749 O O . ARG A 1 223 ? 10.793 4.246 -13.709 1.00 94.25 223 ARG A O 1
ATOM 1756 N N . TRP A 1 224 ? 12.102 2.508 -13.179 1.00 92.06 224 TRP A N 1
ATOM 1757 C CA . TRP A 1 224 ? 11.461 2.272 -11.890 1.00 92.06 224 TRP A CA 1
ATOM 1758 C C . TRP A 1 224 ? 11.774 3.417 -10.934 1.00 92.06 224 TRP A C 1
ATOM 1760 O O . TRP A 1 224 ? 12.938 3.764 -10.754 1.00 92.06 224 TRP A O 1
ATOM 1770 N N . LYS A 1 225 ? 10.737 3.963 -10.294 1.00 89.94 225 LYS A N 1
ATOM 1771 C CA . LYS A 1 225 ? 10.885 4.903 -9.180 1.00 89.94 225 LYS A CA 1
ATOM 1772 C C . LYS A 1 225 ? 11.709 4.232 -8.076 1.00 89.94 225 LYS A C 1
ATOM 1774 O O . LYS A 1 225 ? 12.832 4.625 -7.798 1.00 89.94 225 LYS A O 1
ATOM 1779 N N . CYS A 1 226 ? 11.219 3.121 -7.534 1.00 86.81 226 CYS A N 1
ATOM 1780 C CA . CYS A 1 226 ? 11.971 2.311 -6.576 1.00 86.81 226 CYS A CA 1
ATOM 1781 C C . CYS A 1 226 ? 12.461 1.026 -7.256 1.00 86.81 226 CYS A C 1
ATOM 1783 O O . CYS A 1 226 ? 11.774 0.001 -7.223 1.00 86.81 226 CYS A O 1
ATOM 1785 N N . HIS A 1 227 ? 13.623 1.077 -7.923 1.00 86.06 227 HIS A N 1
ATOM 1786 C CA . HIS A 1 227 ? 14.174 -0.122 -8.552 1.00 86.06 227 HIS A CA 1
ATOM 1787 C C . HIS A 1 227 ? 14.646 -1.115 -7.480 1.00 86.06 227 HIS A C 1
ATOM 1789 O O . HIS A 1 227 ? 15.507 -0.770 -6.663 1.00 86.06 227 HIS A O 1
ATOM 1795 N N . PRO A 1 228 ? 14.214 -2.393 -7.526 1.00 78.44 228 PRO A N 1
ATOM 1796 C CA . PRO A 1 228 ? 14.534 -3.294 -6.439 1.00 78.44 228 PRO A CA 1
ATOM 1797 C C . PRO A 1 228 ? 16.036 -3.559 -6.188 1.00 78.44 228 PRO A C 1
ATOM 1799 O O . PRO A 1 228 ? 16.493 -3.675 -5.051 1.00 78.44 228 PRO A O 1
ATOM 1802 N N . LYS A 1 229 ? 16.852 -3.570 -7.243 1.00 79.12 229 LYS A N 1
ATOM 1803 C CA . LYS A 1 229 ? 18.324 -3.600 -7.133 1.00 79.12 229 LYS A CA 1
ATOM 1804 C C . LYS A 1 229 ? 18.895 -2.531 -6.185 1.00 79.12 229 LYS A C 1
ATOM 1806 O O . LYS A 1 229 ? 19.743 -2.866 -5.360 1.00 79.12 229 LYS A O 1
ATOM 1811 N N . ASP A 1 230 ? 18.409 -1.293 -6.240 1.00 77.38 230 ASP A N 1
ATOM 1812 C CA . ASP A 1 230 ? 19.056 -0.149 -5.575 1.00 77.38 230 ASP A CA 1
ATOM 1813 C C . ASP A 1 230 ? 18.866 -0.141 -4.061 1.00 77.38 230 ASP A C 1
ATOM 1815 O O . ASP A 1 230 ? 19.701 0.367 -3.299 1.00 77.38 230 ASP A O 1
ATOM 1819 N N . THR A 1 231 ? 17.769 -0.744 -3.628 1.00 73.81 231 THR A N 1
ATOM 1820 C CA . THR A 1 231 ? 17.254 -0.648 -2.267 1.00 73.81 231 THR A CA 1
ATOM 1821 C C . THR A 1 231 ? 17.265 -1.973 -1.525 1.00 73.81 231 THR A C 1
ATOM 1823 O O . THR A 1 231 ? 16.998 -1.981 -0.332 1.00 73.81 231 THR A O 1
ATOM 1826 N N . SER A 1 232 ? 17.542 -3.085 -2.218 1.00 71.31 232 SER A N 1
ATOM 1827 C CA . SER A 1 232 ? 17.563 -4.443 -1.653 1.00 71.31 232 SER A CA 1
ATOM 1828 C C . SER A 1 232 ? 18.375 -4.553 -0.366 1.00 71.31 232 SER A C 1
ATOM 1830 O O . SER A 1 232 ? 17.956 -5.207 0.584 1.00 71.31 232 SER A O 1
ATOM 1832 N N . ARG A 1 233 ? 19.481 -3.813 -0.290 1.00 70.38 233 ARG A N 1
ATOM 1833 C CA . ARG A 1 233 ? 20.328 -3.653 0.903 1.00 70.38 233 ARG A CA 1
ATOM 1834 C C . ARG A 1 233 ? 19.645 -3.020 2.127 1.00 70.38 233 ARG A C 1
ATOM 1836 O O . ARG A 1 233 ? 20.209 -3.083 3.210 1.00 70.38 233 ARG A O 1
ATOM 1843 N N . PHE A 1 234 ? 18.483 -2.387 1.963 1.00 68.75 234 PHE A N 1
ATOM 1844 C CA . PHE A 1 234 ? 17.742 -1.675 3.013 1.00 68.75 234 PHE A CA 1
ATOM 1845 C C . PHE A 1 234 ? 16.420 -2.355 3.402 1.00 68.75 234 PHE A C 1
ATOM 1847 O O . PHE A 1 234 ? 15.768 -1.895 4.337 1.00 68.75 234 PHE A O 1
ATOM 1854 N N . TRP A 1 235 ? 16.008 -3.432 2.716 1.00 62.00 235 TRP A N 1
ATOM 1855 C CA . TRP A 1 235 ? 14.683 -4.075 2.835 1.00 62.00 235 TRP A CA 1
ATOM 1856 C C . TRP A 1 235 ? 14.426 -4.863 4.116 1.00 62.00 235 TRP A C 1
ATOM 1858 O O . TRP A 1 235 ? 13.689 -5.840 4.087 1.00 62.00 235 TRP A O 1
ATOM 1868 N N . ILE A 1 236 ? 14.941 -4.383 5.243 1.00 58.88 236 ILE A N 1
ATOM 1869 C CA . ILE A 1 236 ? 14.944 -5.003 6.568 1.00 58.88 236 ILE A CA 1
ATOM 1870 C C . ILE A 1 236 ? 16.224 -5.810 6.798 1.00 58.88 236 ILE A C 1
ATOM 1872 O O . ILE A 1 236 ? 16.558 -6.732 6.054 1.00 58.88 236 ILE A O 1
ATOM 1876 N N . ASP A 1 237 ? 16.893 -5.496 7.910 1.00 55.78 237 ASP A N 1
ATOM 1877 C CA . ASP A 1 237 ? 17.774 -6.432 8.606 1.00 55.78 237 ASP A CA 1
ATOM 1878 C C . ASP A 1 237 ? 16.905 -7.528 9.238 1.00 55.78 237 ASP A C 1
ATOM 1880 O O . ASP A 1 237 ? 16.461 -7.485 10.389 1.00 55.78 237 ASP A O 1
ATOM 1884 N N . ALA A 1 238 ? 16.522 -8.453 8.371 1.00 44.47 238 ALA A N 1
ATOM 1885 C CA . ALA A 1 238 ? 15.464 -9.435 8.525 1.00 44.47 238 ALA A CA 1
ATOM 1886 C C . ALA A 1 238 ? 15.742 -10.445 9.664 1.00 44.47 238 ALA A C 1
ATOM 1888 O O . ALA A 1 238 ? 14.831 -11.083 10.196 1.00 44.47 238 ALA A O 1
ATOM 1889 N N . HIS A 1 239 ? 16.990 -10.476 10.142 1.00 46.94 239 HIS A N 1
ATOM 1890 C CA . HIS A 1 239 ? 17.427 -11.207 11.326 1.00 46.94 239 HIS A CA 1
ATOM 1891 C C . HIS A 1 239 ? 16.744 -10.755 12.633 1.00 46.94 239 HIS A C 1
ATOM 1893 O O . HIS A 1 239 ? 16.764 -11.498 13.613 1.00 46.94 239 HIS A O 1
ATOM 1899 N N . THR A 1 240 ? 16.105 -9.578 12.663 1.00 51.09 240 THR A N 1
ATOM 1900 C CA . THR A 1 240 ? 15.599 -8.949 13.899 1.00 51.09 240 THR A CA 1
ATOM 1901 C C . THR A 1 240 ? 14.119 -9.177 14.217 1.00 51.09 240 THR A C 1
ATOM 1903 O O . THR A 1 240 ? 13.700 -8.860 15.326 1.00 51.09 240 THR A O 1
ATOM 1906 N N . MET A 1 241 ? 13.303 -9.740 13.313 1.00 63.84 241 MET A N 1
ATOM 1907 C CA . MET A 1 241 ? 11.859 -9.878 13.593 1.00 63.84 241 MET A CA 1
ATOM 1908 C C . MET A 1 241 ? 11.510 -11.051 14.527 1.00 63.84 241 MET A C 1
ATOM 1910 O O . MET A 1 241 ? 10.437 -11.049 15.123 1.00 63.84 241 MET A O 1
ATOM 1914 N N . GLY A 1 242 ? 12.375 -12.068 14.652 1.00 67.44 242 GLY A N 1
ATOM 1915 C CA . GLY A 1 242 ? 12.189 -13.183 15.598 1.00 67.44 242 GLY A CA 1
ATOM 1916 C C . GLY A 1 242 ? 10.877 -13.975 15.446 1.00 67.44 242 GLY A C 1
ATOM 1917 O O . GLY A 1 242 ? 10.459 -14.657 16.387 1.00 67.44 242 GLY A O 1
ATOM 1918 N N . LEU A 1 243 ? 10.209 -13.877 14.290 1.00 74.62 243 LEU A N 1
ATOM 1919 C CA . LEU A 1 243 ? 8.878 -14.440 14.080 1.00 74.62 243 LEU A CA 1
ATOM 1920 C C . LEU A 1 243 ? 8.923 -15.966 14.000 1.00 74.62 243 LEU A C 1
ATOM 1922 O O . LEU A 1 243 ? 9.815 -16.552 13.396 1.00 74.62 243 LEU A O 1
ATOM 1926 N N . LYS A 1 244 ? 7.920 -16.598 14.615 1.00 83.81 244 LYS A N 1
ATOM 1927 C CA . LYS A 1 244 ? 7.678 -18.046 14.564 1.00 83.81 244 LYS A CA 1
ATOM 1928 C C . LYS A 1 244 ? 6.257 -18.292 14.068 1.00 83.81 244 LYS A C 1
ATOM 1930 O O . LYS A 1 244 ? 5.414 -18.785 14.822 1.00 83.81 244 LYS A O 1
ATOM 1935 N N . LEU A 1 245 ? 5.972 -17.866 12.839 1.00 85.38 245 LEU A N 1
ATOM 1936 C CA . LEU A 1 245 ? 4.646 -17.923 12.225 1.00 85.38 245 LEU A CA 1
ATOM 1937 C C . LEU A 1 245 ? 4.165 -19.369 12.092 1.00 85.38 245 LEU A C 1
ATOM 1939 O O . LEU A 1 245 ? 3.032 -19.652 12.469 1.00 85.38 245 LEU A O 1
ATOM 1943 N N . VAL A 1 246 ? 5.023 -20.311 11.682 1.00 86.88 246 VAL A N 1
ATOM 1944 C CA . VAL A 1 246 ? 4.624 -21.728 11.564 1.00 86.88 246 VAL A CA 1
ATOM 1945 C C . VAL A 1 246 ? 4.192 -22.280 12.922 1.00 86.88 246 VAL A C 1
ATOM 1947 O O . VAL A 1 246 ? 3.095 -22.818 13.073 1.00 86.88 246 VAL A O 1
ATOM 1950 N N . ARG A 1 247 ? 5.019 -22.078 13.955 1.00 88.69 247 ARG A N 1
ATOM 1951 C CA . ARG A 1 247 ? 4.681 -22.492 15.323 1.00 88.69 247 ARG A CA 1
ATOM 1952 C C . ARG A 1 247 ? 3.426 -21.782 15.831 1.00 88.69 247 ARG A C 1
ATOM 1954 O O . ARG A 1 247 ? 2.598 -22.415 16.477 1.00 88.69 247 ARG A O 1
ATOM 1961 N N . GLY A 1 248 ? 3.286 -20.486 15.560 1.00 90.19 248 GLY A N 1
ATOM 1962 C CA . GLY A 1 248 ? 2.122 -19.697 15.954 1.00 90.19 248 GLY A CA 1
ATOM 1963 C C . GLY A 1 248 ? 0.830 -20.223 15.333 1.00 90.19 248 GLY A C 1
ATOM 1964 O O . GLY A 1 248 ? -0.161 -20.377 16.047 1.00 90.19 248 GLY A O 1
ATOM 1965 N N . HIS A 1 249 ? 0.861 -20.586 14.050 1.00 92.06 249 HIS A N 1
ATOM 1966 C CA . HIS A 1 249 ? -0.274 -21.188 13.361 1.00 92.06 249 HIS A CA 1
ATOM 1967 C C . HIS A 1 249 ? -0.649 -22.541 13.972 1.00 92.06 249 HIS A C 1
ATOM 1969 O O . HIS A 1 249 ? -1.804 -22.749 14.337 1.00 92.06 249 HIS A O 1
ATOM 1975 N N . MET A 1 250 ? 0.334 -23.424 14.182 1.00 93.56 250 MET A N 1
ATOM 1976 C CA . MET A 1 250 ? 0.115 -24.737 14.808 1.00 93.56 250 MET A CA 1
ATOM 1977 C C . MET A 1 250 ? -0.433 -24.636 16.241 1.00 93.56 250 MET A C 1
ATOM 1979 O O . MET A 1 250 ? -1.097 -25.550 16.719 1.00 93.56 250 MET A O 1
ATOM 1983 N N . GLN A 1 251 ? -0.175 -23.521 16.929 1.00 95.88 251 GLN A N 1
ATOM 1984 C CA . GLN A 1 251 ? -0.722 -23.208 18.252 1.00 95.88 251 GLN A CA 1
ATOM 1985 C C . GLN A 1 251 ? -2.094 -22.509 18.204 1.00 95.88 251 GLN A C 1
ATOM 1987 O O . GLN A 1 251 ? -2.621 -22.148 19.253 1.00 95.88 251 GLN A O 1
ATOM 1992 N N . GLY A 1 252 ? -2.667 -22.288 17.018 1.00 94.12 252 GLY A N 1
ATOM 1993 C CA . GLY A 1 252 ? -3.960 -21.624 16.845 1.00 94.12 252 GLY A CA 1
ATOM 1994 C C . GLY A 1 252 ? -3.940 -20.119 17.127 1.00 94.12 252 GLY A C 1
ATOM 1995 O O . GLY A 1 252 ? -4.983 -19.554 17.438 1.00 94.12 252 GLY A O 1
ATOM 1996 N N . LYS A 1 253 ? -2.774 -19.459 17.045 1.00 93.50 253 LYS A N 1
ATOM 1997 C CA . LYS A 1 253 ? -2.640 -18.021 17.353 1.00 93.50 253 LYS A CA 1
ATOM 1998 C C . LYS A 1 253 ? -3.177 -17.098 16.260 1.00 93.50 253 LYS A C 1
ATOM 2000 O O . LYS A 1 253 ? -3.438 -15.935 16.535 1.00 93.50 253 LYS A O 1
ATOM 2005 N N . PHE A 1 254 ? -3.308 -17.593 15.032 1.00 93.75 254 PHE A N 1
ATOM 2006 C CA . PHE A 1 254 ? -3.856 -16.844 13.904 1.00 93.75 254 PHE A CA 1
ATOM 2007 C C . PHE A 1 254 ? -4.434 -17.788 12.844 1.00 93.75 254 PHE A C 1
ATOM 2009 O O . PHE A 1 254 ? -4.105 -18.979 12.795 1.00 93.75 254 PHE A O 1
ATOM 2016 N N . GLN A 1 255 ? -5.293 -17.241 11.985 1.00 95.56 255 GLN A N 1
ATOM 2017 C CA . GLN A 1 255 ? -5.886 -17.955 10.855 1.00 95.56 255 GLN A CA 1
ATOM 2018 C C . GLN A 1 255 ? -4.980 -17.873 9.623 1.00 95.56 255 GLN A C 1
ATOM 2020 O O . GLN A 1 255 ? -4.440 -16.813 9.317 1.00 95.56 255 GLN A O 1
ATOM 2025 N N . LEU A 1 256 ? -4.848 -18.985 8.900 1.00 94.00 256 LEU A N 1
ATOM 2026 C CA . LEU A 1 256 ? -4.115 -19.063 7.638 1.00 94.00 256 LEU A CA 1
ATOM 2027 C C . LEU A 1 256 ? -5.079 -19.476 6.525 1.00 94.00 256 LEU A C 1
ATOM 2029 O O . LEU A 1 256 ? -5.766 -20.490 6.647 1.00 94.00 256 LEU A O 1
ATOM 2033 N N . ILE A 1 257 ? -5.110 -18.702 5.439 1.00 93.75 257 ILE A N 1
ATOM 2034 C CA . ILE A 1 257 ? -5.918 -18.986 4.249 1.00 93.75 257 ILE A CA 1
ATOM 2035 C C . ILE A 1 257 ? -4.976 -19.191 3.064 1.00 93.75 257 ILE A C 1
ATOM 2037 O O . ILE A 1 257 ? -4.156 -18.331 2.753 1.00 93.75 257 ILE A O 1
ATOM 2041 N N . LEU A 1 258 ? -5.113 -20.334 2.392 1.00 90.38 258 LEU A N 1
ATOM 2042 C CA . LEU A 1 258 ? -4.356 -20.673 1.188 1.00 90.38 258 LEU A CA 1
ATOM 2043 C C . LEU A 1 258 ? -5.181 -20.361 -0.061 1.00 90.38 258 LEU A C 1
ATOM 2045 O O . LEU A 1 258 ? -6.226 -20.968 -0.295 1.00 90.38 258 LEU A O 1
ATOM 2049 N N . LEU A 1 259 ? -4.679 -19.446 -0.890 1.00 88.44 259 LEU A N 1
ATOM 2050 C CA . LEU A 1 259 ? -5.293 -19.074 -2.163 1.00 88.44 259 LEU A CA 1
ATOM 2051 C C . LEU A 1 259 ? -4.489 -19.666 -3.324 1.00 88.44 259 LEU A C 1
ATOM 2053 O O . LEU A 1 259 ? -3.491 -19.107 -3.774 1.00 88.44 259 LEU A O 1
ATOM 2057 N N . LYS A 1 260 ? -4.917 -20.834 -3.815 1.00 83.31 260 LYS A N 1
ATOM 2058 C CA . LYS A 1 260 ? -4.245 -21.524 -4.926 1.00 83.31 260 LYS A CA 1
ATOM 2059 C C . LYS A 1 260 ? -4.480 -20.799 -6.255 1.00 83.31 260 LYS A C 1
ATOM 2061 O O . LYS A 1 260 ? -5.585 -20.350 -6.545 1.00 83.31 260 LYS A O 1
ATOM 2066 N N . GLY A 1 261 ? -3.452 -20.775 -7.104 1.00 79.50 261 GLY A N 1
ATOM 2067 C CA . GLY A 1 261 ? -3.547 -20.252 -8.471 1.00 79.50 261 GLY A CA 1
ATOM 2068 C C . GLY A 1 261 ? -3.350 -18.741 -8.578 1.00 79.50 261 GLY A C 1
ATOM 2069 O O . GLY A 1 261 ? -3.712 -18.163 -9.604 1.00 79.50 261 GLY A O 1
ATOM 2070 N N . PHE A 1 262 ? -2.791 -18.123 -7.539 1.00 79.88 262 PHE A N 1
ATOM 2071 C CA . PHE A 1 262 ? -2.330 -16.741 -7.548 1.00 79.88 262 PHE A CA 1
ATOM 2072 C C . PHE A 1 262 ? -0.804 -16.688 -7.631 1.00 79.88 262 PHE A C 1
ATOM 2074 O O . PHE A 1 262 ? -0.112 -17.638 -7.264 1.00 79.88 262 PHE A O 1
ATOM 2081 N N . THR A 1 263 ? -0.306 -15.576 -8.161 1.00 82.38 263 THR A N 1
ATOM 2082 C CA . THR A 1 263 ? 1.114 -15.215 -8.143 1.00 82.38 263 THR A CA 1
ATOM 2083 C C . THR A 1 263 ? 1.427 -14.506 -6.821 1.00 82.38 263 THR A C 1
ATOM 2085 O O . THR A 1 263 ? 0.535 -14.338 -5.988 1.00 82.38 263 THR A O 1
ATOM 2088 N N . HIS A 1 264 ? 2.663 -14.022 -6.656 1.00 83.81 264 HIS A N 1
ATOM 2089 C CA . HIS A 1 264 ? 3.081 -13.251 -5.474 1.00 83.81 264 HIS A CA 1
ATOM 2090 C C . HIS A 1 264 ? 2.165 -12.055 -5.155 1.00 83.81 264 HIS A C 1
ATOM 2092 O O . HIS A 1 264 ? 2.001 -11.644 -4.011 1.00 83.81 264 HIS A O 1
ATOM 2098 N N . LEU A 1 265 ? 1.546 -11.465 -6.181 1.00 86.50 265 LEU A N 1
ATOM 2099 C CA . LEU A 1 265 ? 0.698 -10.277 -6.072 1.00 86.50 265 LEU A CA 1
ATOM 2100 C C . LEU A 1 265 ? -0.785 -10.648 -5.950 1.00 86.50 265 LEU A C 1
ATOM 2102 O O . LEU A 1 265 ? -1.617 -10.240 -6.764 1.00 86.50 265 LEU A O 1
ATOM 2106 N N . ILE A 1 266 ? -1.112 -11.440 -4.925 1.00 85.25 266 ILE A N 1
ATOM 2107 C CA . ILE A 1 266 ? -2.456 -11.989 -4.682 1.00 85.25 266 ILE A CA 1
ATOM 2108 C C . ILE A 1 266 ? -3.529 -10.885 -4.684 1.00 85.25 266 ILE A C 1
ATOM 2110 O O . ILE A 1 266 ? -4.565 -11.029 -5.333 1.00 85.25 266 ILE A O 1
ATOM 2114 N N . HIS A 1 267 ? -3.260 -9.759 -4.018 1.00 84.38 267 HIS A N 1
ATOM 2115 C CA . HIS A 1 267 ? -4.190 -8.635 -3.833 1.00 84.38 267 HIS A CA 1
ATOM 2116 C C . HIS A 1 267 ? -4.388 -7.750 -5.070 1.00 84.38 267 HIS A C 1
ATOM 2118 O O . HIS A 1 267 ? -5.320 -6.951 -5.118 1.00 84.38 267 HIS A O 1
ATOM 2124 N N . VAL A 1 268 ? -3.536 -7.884 -6.084 1.00 81.44 268 VAL A N 1
ATOM 2125 C CA . VAL A 1 268 ? -3.633 -7.101 -7.326 1.00 81.44 268 VAL A CA 1
ATOM 2126 C C . VAL A 1 268 ? -4.692 -7.711 -8.260 1.00 81.44 268 VAL A C 1
ATOM 2128 O O . VAL A 1 268 ? -5.281 -7.036 -9.105 1.00 81.44 268 VAL A O 1
ATOM 2131 N N . CYS A 1 269 ? -4.988 -9.001 -8.096 1.00 69.69 269 CYS A N 1
ATOM 2132 C CA . CYS A 1 269 ? -5.676 -9.813 -9.088 1.00 69.69 269 CYS A CA 1
ATOM 2133 C C . CYS A 1 269 ? -7.196 -9.863 -8.874 1.00 69.69 269 CYS A C 1
ATOM 2135 O O . CYS A 1 269 ? -7.684 -10.371 -7.869 1.00 69.69 269 CYS A O 1
ATOM 2137 N N . ARG A 1 270 ? -7.972 -9.462 -9.888 1.00 61.09 270 ARG A N 1
ATOM 2138 C CA . ARG A 1 270 ? -9.435 -9.618 -9.916 1.00 61.09 270 ARG A CA 1
ATOM 2139 C C . ARG A 1 270 ? -9.833 -10.986 -10.482 1.00 61.09 270 ARG A C 1
ATOM 2141 O O . ARG A 1 270 ? -10.431 -11.076 -11.549 1.00 61.09 270 ARG A O 1
ATOM 2148 N N . ARG A 1 271 ? -9.502 -12.083 -9.798 1.00 55.03 271 ARG A N 1
ATOM 2149 C CA . ARG A 1 271 ? -10.201 -13.352 -10.071 1.00 55.03 271 ARG A CA 1
ATOM 2150 C C . ARG A 1 271 ? -11.463 -13.364 -9.224 1.00 55.03 271 ARG A C 1
ATOM 2152 O O . ARG A 1 271 ? -11.374 -13.247 -8.008 1.00 55.03 271 ARG A O 1
ATOM 2159 N N . LYS A 1 272 ? -12.635 -13.498 -9.860 1.00 43.81 272 LYS A N 1
ATOM 2160 C CA . LYS A 1 272 ? -13.861 -13.847 -9.133 1.00 43.81 272 LYS A CA 1
ATOM 2161 C C . LYS A 1 272 ? -13.534 -15.101 -8.329 1.00 43.81 272 LYS A C 1
ATOM 2163 O O . LYS A 1 272 ? -13.222 -16.134 -8.922 1.00 43.81 272 LYS A O 1
ATOM 2168 N N . PHE A 1 273 ? -13.559 -14.998 -7.004 1.00 43.19 273 PHE A N 1
ATOM 2169 C CA . PHE A 1 273 ? -13.630 -16.178 -6.165 1.00 43.19 273 PHE A CA 1
ATOM 2170 C C . PHE A 1 273 ? -14.893 -16.903 -6.621 1.00 43.19 273 PHE A C 1
ATOM 2172 O O . PHE A 1 273 ? -15.998 -16.387 -6.462 1.00 43.19 273 PHE A O 1
ATOM 2179 N N . TYR A 1 274 ? -14.745 -18.049 -7.287 1.00 32.78 274 TYR A N 1
ATOM 2180 C CA . TYR A 1 274 ? -15.876 -18.954 -7.397 1.00 32.78 274 TYR A CA 1
ATOM 2181 C C . TYR A 1 274 ? -16.299 -19.224 -5.961 1.00 32.78 274 TYR A C 1
ATOM 2183 O O . TYR A 1 274 ? -15.474 -19.668 -5.160 1.00 32.78 274 TYR A O 1
ATOM 2191 N N . ASN A 1 275 ? -17.531 -18.833 -5.630 1.00 30.19 275 ASN A N 1
ATOM 2192 C CA . ASN A 1 275 ? -18.098 -19.004 -4.307 1.00 30.19 275 ASN A CA 1
ATOM 2193 C C . ASN A 1 275 ? -17.727 -20.392 -3.781 1.00 30.19 275 ASN A C 1
ATOM 2195 O O . ASN A 1 275 ? -18.165 -21.402 -4.328 1.00 30.19 275 ASN A O 1
ATOM 2199 N N . PHE A 1 276 ? -16.993 -20.445 -2.672 1.00 34.78 276 PHE A N 1
ATOM 2200 C CA . PHE A 1 276 ? -16.914 -21.639 -1.830 1.00 34.78 276 PHE A CA 1
ATOM 2201 C C . PHE A 1 276 ? -18.236 -21.829 -1.053 1.00 34.78 276 PHE A C 1
ATOM 2203 O O . PHE A 1 276 ? -18.251 -22.195 0.117 1.00 34.78 276 PHE A O 1
ATOM 2210 N N . SER A 1 277 ? -19.378 -21.580 -1.703 1.00 31.39 277 SER A N 1
ATOM 2211 C CA . SER A 1 277 ? -20.692 -22.000 -1.234 1.00 31.39 277 SER A CA 1
ATOM 2212 C C . SER A 1 277 ? -20.967 -23.382 -1.831 1.00 31.39 277 SER A C 1
ATOM 2214 O O . SER A 1 277 ? -21.349 -23.505 -2.991 1.00 31.39 277 SER A O 1
ATOM 2216 N N . GLY A 1 278 ? -20.674 -24.399 -1.020 1.00 39.84 278 GLY A N 1
ATOM 2217 C CA . GLY A 1 278 ? -20.849 -25.841 -1.204 1.00 39.84 278 GLY A CA 1
ATOM 2218 C C . GLY A 1 278 ? -21.566 -26.377 -2.447 1.00 39.84 278 GLY A C 1
ATOM 2219 O O . GLY A 1 278 ? -22.754 -26.147 -2.650 1.00 39.84 278 GLY A O 1
ATOM 2220 N N . ARG A 1 279 ? -20.856 -27.259 -3.157 1.00 26.56 279 ARG A N 1
ATOM 2221 C CA . ARG A 1 279 ? -21.296 -28.610 -3.551 1.00 26.56 279 ARG A CA 1
ATOM 2222 C C . ARG A 1 279 ? -20.050 -29.382 -3.987 1.00 26.56 279 ARG A C 1
ATOM 2224 O O . ARG A 1 279 ? -19.488 -29.109 -5.041 1.00 26.56 279 ARG A O 1
ATOM 2231 N N . TYR A 1 280 ? -19.600 -30.313 -3.148 1.00 31.11 280 TYR A N 1
ATOM 2232 C CA . TYR A 1 280 ? -18.684 -31.358 -3.598 1.00 31.11 280 TYR A CA 1
ATOM 2233 C C . TYR A 1 280 ? -19.404 -32.166 -4.691 1.00 31.11 280 TYR A C 1
ATOM 2235 O O . TYR A 1 280 ? -20.562 -32.539 -4.475 1.00 31.11 280 TYR A O 1
ATOM 2243 N N . PRO A 1 281 ? -18.786 -32.425 -5.855 1.00 29.38 281 PRO A N 1
ATOM 2244 C CA . PRO A 1 281 ? -19.287 -33.445 -6.760 1.00 29.38 281 PRO A CA 1
ATOM 2245 C C . PRO A 1 281 ? -19.255 -34.781 -6.014 1.00 29.38 281 PRO A C 1
ATOM 2247 O O . PRO A 1 281 ? -18.244 -35.125 -5.402 1.00 29.38 281 PRO A O 1
ATOM 2250 N N . ASN A 1 282 ? -20.376 -35.499 -6.019 1.00 32.72 282 ASN A N 1
ATOM 2251 C CA . ASN A 1 282 ? -20.450 -36.871 -5.535 1.00 32.72 282 ASN A CA 1
ATOM 2252 C C . ASN A 1 282 ? -19.526 -37.751 -6.386 1.00 32.72 282 ASN A C 1
ATOM 2254 O O . ASN A 1 282 ? -19.951 -38.250 -7.421 1.00 32.72 282 ASN A O 1
ATOM 2258 N N . GLU A 1 283 ? -18.297 -37.973 -5.931 1.00 30.78 283 GLU A N 1
ATOM 2259 C CA . GLU A 1 283 ? -17.462 -39.079 -6.390 1.00 30.78 283 GLU A CA 1
ATOM 2260 C C . GLU A 1 283 ? -16.891 -39.814 -5.169 1.00 30.78 283 GLU A C 1
ATOM 2262 O O . GLU A 1 283 ? -16.066 -39.303 -4.418 1.00 30.78 283 GLU A O 1
ATOM 2267 N N . SER A 1 284 ? -17.466 -41.000 -4.948 1.00 29.50 284 SER A N 1
ATOM 2268 C CA . SER A 1 284 ? -16.934 -42.186 -4.263 1.00 29.50 284 SER A CA 1
ATOM 2269 C C . SER A 1 284 ? -15.907 -42.002 -3.132 1.00 29.50 284 SER A C 1
ATOM 2271 O O . SER A 1 284 ? -14.706 -41.897 -3.359 1.00 29.50 284 SER A O 1
ATOM 2273 N N . VAL A 1 285 ? -16.431 -42.105 -1.906 1.00 39.50 285 VAL A N 1
ATOM 2274 C CA . VAL A 1 285 ? -15.909 -42.840 -0.734 1.00 39.50 285 VAL A CA 1
ATOM 2275 C C . VAL A 1 285 ? -14.382 -43.004 -0.640 1.00 39.50 285 VAL A C 1
ATOM 2277 O O . VAL A 1 285 ? -13.803 -43.969 -1.129 1.00 39.50 285 VAL A O 1
ATOM 2280 N N . GLY A 1 286 ? -13.762 -42.120 0.143 1.00 30.48 286 GLY A N 1
ATOM 2281 C CA . GLY A 1 286 ? -12.508 -42.375 0.850 1.00 30.48 286 GLY A CA 1
ATOM 2282 C C . GLY A 1 286 ? -12.678 -41.943 2.307 1.00 30.48 286 GLY A C 1
ATOM 2283 O O . GLY A 1 286 ? -12.970 -40.780 2.575 1.00 30.48 286 GLY A O 1
ATOM 2284 N N . ASN A 1 287 ? -12.577 -42.892 3.239 1.00 30.34 287 ASN A N 1
ATOM 2285 C CA . ASN A 1 287 ? -12.832 -42.701 4.669 1.00 30.34 287 ASN A CA 1
ATOM 2286 C C . ASN A 1 287 ? -11.964 -41.583 5.277 1.00 30.34 287 ASN A C 1
ATOM 2288 O O . ASN A 1 287 ? -10.746 -41.719 5.366 1.00 30.34 287 ASN A O 1
ATOM 2292 N N . TYR A 1 288 ? -12.596 -40.517 5.775 1.00 31.27 288 TYR A N 1
ATOM 2293 C CA . TYR A 1 288 ? -11.963 -39.554 6.678 1.00 31.27 288 TYR A CA 1
ATOM 2294 C C . TYR A 1 288 ? -12.435 -39.816 8.110 1.00 31.27 288 TYR A C 1
ATOM 2296 O O . TYR A 1 288 ? -13.606 -39.615 8.434 1.00 31.27 288 TYR A O 1
ATOM 2304 N N . HIS A 1 289 ? -11.517 -40.222 8.986 1.00 34.41 289 HIS A N 1
ATOM 2305 C CA . HIS A 1 289 ? -11.767 -40.256 10.425 1.00 34.41 289 HIS A CA 1
ATOM 2306 C C . HIS A 1 289 ? -11.661 -38.839 11.005 1.00 34.41 289 HIS A C 1
ATOM 2308 O O . HIS A 1 289 ? -10.606 -38.206 10.963 1.00 34.41 289 HIS A O 1
ATOM 2314 N N . LYS A 1 290 ? -12.765 -38.337 11.571 1.00 32.44 290 LYS A N 1
ATOM 2315 C CA . LYS A 1 290 ? -12.758 -37.172 12.466 1.00 32.44 290 LYS A CA 1
ATOM 2316 C C . LYS A 1 290 ? -12.168 -37.593 13.810 1.00 32.44 290 LYS A C 1
ATOM 2318 O O . LYS A 1 290 ? -12.762 -38.412 14.501 1.00 32.44 290 LYS A O 1
ATOM 2323 N N . VAL A 1 291 ? -11.054 -36.989 14.208 1.00 33.66 291 VAL A N 1
ATOM 2324 C CA . VAL A 1 291 ? -10.542 -37.089 15.581 1.00 33.66 291 VAL A CA 1
ATOM 2325 C C . VAL A 1 291 ? -11.032 -35.866 16.353 1.00 33.66 291 VAL A C 1
ATOM 2327 O O . VAL A 1 291 ? -10.622 -34.741 16.073 1.00 33.66 291 VAL A O 1
ATOM 2330 N N . ASN A 1 292 ? -11.940 -36.077 17.308 1.00 36.03 292 ASN A N 1
ATOM 2331 C CA . ASN A 1 292 ? -12.352 -35.037 18.251 1.00 36.03 292 ASN A CA 1
ATOM 2332 C C . ASN A 1 292 ? -11.367 -34.939 19.429 1.00 36.03 292 ASN A C 1
ATOM 2334 O O . ASN A 1 292 ? -10.656 -35.889 19.755 1.00 36.03 292 ASN A O 1
ATOM 2338 N N . LYS A 1 293 ? -11.354 -33.762 20.074 1.00 38.78 293 LYS A N 1
ATOM 2339 C CA . LYS A 1 293 ? -10.393 -33.268 21.088 1.00 38.78 293 LYS A CA 1
ATOM 2340 C C . LYS A 1 293 ? -10.223 -34.099 22.381 1.00 38.78 293 LYS A C 1
ATOM 2342 O O . LYS A 1 293 ? -9.577 -33.620 23.306 1.00 38.78 293 LYS A O 1
ATOM 2347 N N . THR A 1 294 ? -10.742 -35.319 22.463 1.00 43.88 294 THR A N 1
ATOM 2348 C CA . THR A 1 294 ? -10.585 -36.212 23.627 1.00 43.88 294 THR A CA 1
ATOM 2349 C C . THR A 1 294 ? -9.942 -37.565 23.307 1.00 43.88 294 THR A C 1
ATOM 2351 O O . THR A 1 294 ? -9.769 -38.367 24.214 1.00 43.88 294 THR A O 1
ATOM 2354 N N . GLY A 1 295 ? -9.509 -37.816 22.066 1.00 37.09 295 GLY A N 1
ATOM 2355 C CA . GLY A 1 295 ? -8.597 -38.931 21.767 1.00 37.09 295 GLY A CA 1
ATOM 2356 C C . GLY A 1 295 ? -9.182 -40.349 21.841 1.00 37.09 295 GLY A C 1
ATOM 2357 O O . GLY A 1 295 ? -8.404 -41.297 21.880 1.00 37.09 295 GLY A O 1
ATOM 2358 N N . HIS A 1 296 ? -10.506 -40.528 21.814 1.00 33.38 296 HIS A N 1
ATOM 2359 C CA . HIS A 1 296 ? -11.117 -41.854 21.656 1.00 33.38 296 HIS A CA 1
ATOM 2360 C C . HIS A 1 296 ? -11.646 -42.081 20.234 1.00 33.38 296 HIS A C 1
ATOM 2362 O O . HIS A 1 296 ? -12.298 -41.213 19.654 1.00 33.38 296 HIS A O 1
ATOM 2368 N N . ILE A 1 297 ? -11.318 -43.255 19.685 1.00 36.25 297 ILE A N 1
ATOM 2369 C CA . ILE A 1 297 ? -11.790 -43.780 18.401 1.00 36.25 297 ILE A CA 1
ATOM 2370 C C . ILE A 1 297 ? -12.957 -44.721 18.723 1.00 36.25 297 ILE A C 1
ATOM 2372 O O . ILE A 1 297 ? -12.744 -45.728 19.393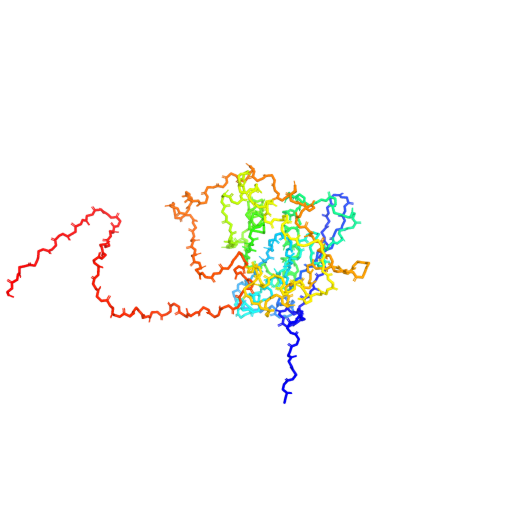 1.00 36.25 297 ILE A O 1
ATOM 2376 N N . ASP A 1 298 ? -14.169 -44.391 18.274 1.00 33.97 298 ASP A N 1
ATOM 2377 C CA . ASP A 1 298 ? -15.315 -45.306 18.343 1.00 33.97 298 ASP A CA 1
ATOM 2378 C C . ASP A 1 298 ? -15.242 -46.302 17.175 1.00 33.97 298 ASP A C 1
ATOM 2380 O O . ASP A 1 298 ? -15.433 -45.936 16.011 1.00 33.97 298 ASP A O 1
ATOM 2384 N N . GLU A 1 299 ? -14.971 -47.571 17.482 1.00 36.06 299 GLU A N 1
ATOM 2385 C CA . GLU A 1 299 ? -15.133 -48.692 16.555 1.00 36.06 299 GLU A CA 1
ATOM 2386 C C . GLU A 1 299 ? -16.583 -49.185 16.613 1.00 36.06 299 GLU A C 1
ATOM 2388 O O . GLU A 1 299 ? -16.985 -49.849 17.566 1.00 36.06 299 GLU A O 1
ATOM 2393 N N . ASN A 1 300 ? -17.383 -48.889 15.584 1.00 33.56 300 ASN A N 1
ATOM 2394 C CA . ASN A 1 300 ? -18.684 -49.531 15.412 1.00 33.56 300 ASN A CA 1
ATOM 2395 C C . ASN A 1 300 ? -18.602 -50.635 14.354 1.00 33.56 300 ASN A C 1
ATOM 2397 O O . ASN A 1 300 ? -18.475 -50.384 13.155 1.00 33.56 300 ASN A O 1
ATOM 2401 N N . HIS A 1 301 ? -18.718 -51.868 14.845 1.00 37.34 301 HIS A N 1
ATOM 2402 C CA . HIS A 1 301 ? -19.028 -53.072 14.090 1.00 37.34 301 HIS A CA 1
ATOM 2403 C C . HIS A 1 301 ? -20.296 -52.904 13.243 1.00 37.34 301 HIS A C 1
ATOM 2405 O O . HIS A 1 301 ? -21.353 -52.531 13.749 1.00 37.34 301 HIS A O 1
ATOM 2411 N N . THR A 1 302 ? -20.225 -53.316 11.980 1.00 32.25 302 THR A N 1
ATOM 2412 C CA . THR A 1 302 ? -21.396 -53.716 11.191 1.00 32.25 302 THR A CA 1
ATOM 2413 C C . THR A 1 302 ? -21.225 -55.184 10.808 1.00 32.25 302 THR A C 1
ATOM 2415 O O . THR A 1 302 ? -20.249 -55.562 10.167 1.00 32.25 302 THR A O 1
ATOM 2418 N N . ARG A 1 303 ? -22.146 -56.031 11.286 1.00 31.61 303 ARG A N 1
ATOM 2419 C CA . ARG A 1 303 ? -22.375 -57.383 10.764 1.00 31.61 303 ARG A CA 1
ATOM 2420 C C . ARG A 1 303 ? -23.321 -57.264 9.574 1.00 31.61 303 ARG A C 1
ATOM 2422 O O . ARG A 1 303 ? -24.353 -56.607 9.684 1.00 31.61 303 ARG A O 1
ATOM 2429 N N . GLU A 1 304 ? -22.926 -57.894 8.478 1.00 38.62 304 GLU A N 1
ATOM 2430 C CA . GLU A 1 304 ? -23.683 -58.042 7.238 1.00 38.62 304 GLU A CA 1
ATOM 2431 C C . GLU A 1 304 ? -24.906 -58.956 7.415 1.00 38.62 304 GLU A C 1
ATOM 2433 O O . GLU A 1 304 ? -24.898 -59.893 8.221 1.00 38.62 304 GLU A O 1
ATOM 2438 N N . SER A 1 305 ? -25.923 -58.682 6.600 1.00 35.94 305 SER A N 1
ATOM 2439 C CA . SER A 1 305 ? -26.817 -59.676 6.002 1.00 35.94 305 SER A CA 1
ATOM 2440 C C . SER A 1 305 ? -26.576 -59.680 4.502 1.00 35.94 305 SER A C 1
ATOM 2442 O O . SER A 1 305 ? -26.562 -58.546 3.963 1.00 35.94 305 SER A O 1
#

Secondary structure (DSSP, 8-state):
------TT-GGGT-SEEEEEEEE-SS-EEEEEEEES--GGGS---SSPPEEEEEEPPTT--GGGGHHHHHHHTTT-EEEEEPPTTSGGG-S-TT-STT-SHHHHHHHHHHHHHHHHHHHHHHHSSPPEEEEEEETHHHHHHHHHHHHH--TTEEEEEEES--GGGGSHHHHHHHHHHHHTS-SEESSHHHHHHHHHHTTSSS-HHHHHHHSGGGEEEETTEEEETT-HHHHGGGS--GGG----HHHHHHTTSS-----TT--S-GGG------------------------TT-----------